Protein AF-M5C5Y7-F1 (afdb_monomer_lite)

InterPro domains:
  IPR009637 Transmembrane protein GPR107/GPR108-like [PTHR21229] (44-294)
  IPR053937 GOST, seven transmembrane domain [PF06814] (242-294)
  IPR053938 PTM1-like, N-terminal domain [PF21902] (43-103)

Secondary structure (DSSP, 8-state):
------TTSSS--------EEEEETTSSS-EESS-SEEEE-TT-BEEEEEEEEEGGGGGGBSB-SSTT-TTSPPB-B--HHHHHTTSS-GGGTTSB-B--TT--TTT--EEEEEEEES---------------S-----S-SSS--TT-PPPPPSSTT---S----------EEE-TT---SSEEE--S-EEE---S-S-EEEEEEEEPB-SSGGG-B--B-EEEEE---SSS----GGGHHHHHHHHHHHHHHHHHHHHHHHHHHHSTTS--HHHHHHHHHHHHHHHHHHHHHHHHH-

pLDDT: mean 71.66, std 18.49, range [26.25, 93.44]

Organism: Thanatephorus cucumeris (strain AG1-IB / isolate 7/3/14) (NCBI:txid1108050)

Foldseek 3Di:
DDDDDPPPPPPPLPDQDFDKDKAWQPDPQLKDQFFQKKDWDLPWAAKKKKKKFFPVQCVQAFDDPPPVDPVDDGDFAADPVCVVVVVDPPQRHQYTHGRCVPPDLVVTQMEIEMEGEDDPPDDDDPPPDDDDDDDDDDDPDPPPDDVVDDDDDDPDPPDDDPDPPPPPDPPAPEDDRRDHDGDYHYDDHMHGYDDPDDGRMMMHIHWGFDDPDPVGTDTTIIMMMGGHDDPAPHNDGPVCVVVLVVLVVVLVVLCVVLVVLVVVCVVCVVPDDPVVVVVNVVSVVVSVVSVVVSSSRRD

Structure (mmCIF, N/CA/C/O backbone):
data_AF-M5C5Y7-F1
#
_entry.id   AF-M5C5Y7-F1
#
loop_
_atom_site.group_PDB
_atom_site.id
_atom_site.type_symbol
_atom_site.label_atom_id
_atom_site.label_alt_id
_atom_site.label_comp_id
_atom_site.label_asym_id
_atom_site.label_entity_id
_atom_site.label_seq_id
_atom_site.pdbx_PDB_ins_code
_atom_site.Cartn_x
_atom_site.Cartn_y
_atom_site.Cartn_z
_atom_site.occupancy
_atom_site.B_iso_or_equiv
_atom_site.auth_seq_id
_atom_site.auth_comp_id
_atom_site.auth_asym_id
_atom_site.auth_atom_id
_atom_site.pdbx_PDB_model_num
ATOM 1 N N . MET A 1 1 ? -28.981 13.267 45.027 1.00 36.47 1 MET A N 1
ATOM 2 C CA . MET A 1 1 ? -29.171 12.909 43.605 1.00 36.47 1 MET A CA 1
ATOM 3 C C . MET A 1 1 ? -29.104 14.177 42.763 1.00 36.47 1 MET A C 1
ATOM 5 O O . MET A 1 1 ? -30.027 14.975 42.810 1.00 36.47 1 MET A O 1
ATOM 9 N N . LYS A 1 2 ? -27.995 14.403 42.056 1.00 32.44 2 LYS A N 1
ATOM 10 C CA . LYS A 1 2 ? -27.886 15.415 40.997 1.00 32.44 2 LYS A CA 1
ATOM 11 C C . LYS A 1 2 ? -27.434 14.667 39.744 1.00 32.44 2 LYS A C 1
ATOM 13 O O . LYS A 1 2 ? -26.272 14.291 39.651 1.00 32.44 2 LYS A O 1
ATOM 18 N N . LEU A 1 3 ? -28.378 14.384 38.845 1.00 38.88 3 LEU A N 1
ATOM 19 C CA . LEU A 1 3 ? -28.079 13.980 37.473 1.00 38.88 3 LEU A CA 1
ATOM 20 C C . LEU A 1 3 ? -27.481 15.207 36.776 1.00 38.88 3 LEU A C 1
ATOM 22 O O . LEU A 1 3 ? -28.213 16.120 36.408 1.00 38.88 3 LEU A O 1
ATOM 26 N N . PHE A 1 4 ? -26.162 15.250 36.631 1.00 36.09 4 PHE A N 1
ATOM 27 C CA . PHE A 1 4 ? -25.495 16.205 35.753 1.00 36.09 4 PHE A CA 1
ATOM 28 C C . PHE A 1 4 ? -24.824 15.432 34.616 1.00 36.09 4 PHE A C 1
ATOM 30 O O . PHE A 1 4 ? -23.851 14.720 34.825 1.00 36.09 4 PHE A O 1
ATOM 37 N N . GLY A 1 5 ? -25.396 15.581 33.419 1.00 39.19 5 GLY A N 1
ATOM 38 C CA . GLY A 1 5 ? -24.653 15.721 32.167 1.00 39.19 5 GLY A CA 1
ATOM 39 C C . GLY A 1 5 ? -23.827 14.538 31.658 1.00 39.19 5 GLY A C 1
ATOM 40 O O . GLY A 1 5 ? -22.619 14.671 31.536 1.00 39.19 5 GLY A O 1
ATOM 41 N N . PHE A 1 6 ? -24.469 13.453 31.214 1.00 40.94 6 PHE A N 1
ATOM 42 C CA . PHE A 1 6 ? -23.839 12.469 30.309 1.00 40.94 6 PHE A CA 1
ATOM 43 C C . PHE A 1 6 ? -24.135 12.723 28.816 1.00 40.94 6 PHE A C 1
ATOM 45 O O . PHE A 1 6 ? -23.804 11.906 27.965 1.00 40.94 6 PHE A O 1
ATOM 52 N N . SER A 1 7 ? -24.737 13.864 28.462 1.00 36.06 7 SER A N 1
ATOM 53 C CA . SER A 1 7 ? -25.230 14.097 27.094 1.00 36.06 7 SER A CA 1
ATOM 54 C C . SER A 1 7 ? -24.209 14.697 26.114 1.00 36.06 7 SER A C 1
ATOM 56 O O . SER A 1 7 ? -24.567 14.937 24.967 1.00 36.06 7 SER A O 1
ATOM 58 N N . SER A 1 8 ? -22.957 14.949 26.520 1.00 39.16 8 SER A N 1
ATOM 59 C CA . SER A 1 8 ? -21.979 15.671 25.679 1.00 39.16 8 SER A CA 1
ATOM 60 C C . SER A 1 8 ? -20.880 14.801 25.049 1.00 39.16 8 SER A C 1
ATOM 62 O O . SER A 1 8 ? -20.061 15.327 24.303 1.00 39.16 8 SER A O 1
ATOM 64 N N . ALA A 1 9 ? -20.845 13.488 25.309 1.00 40.56 9 ALA A N 1
ATOM 65 C CA . ALA A 1 9 ? -19.768 12.611 24.825 1.00 40.56 9 ALA A CA 1
ATOM 66 C C . ALA A 1 9 ? -20.042 11.942 23.459 1.00 40.56 9 ALA A C 1
ATOM 68 O O . ALA A 1 9 ? -19.163 11.277 22.923 1.00 40.56 9 ALA A O 1
ATOM 69 N N . LEU A 1 10 ? -21.232 12.116 22.869 1.00 44.59 10 LEU A N 1
ATOM 70 C CA . LEU A 1 10 ? -21.638 11.399 21.646 1.00 44.59 10 LEU A CA 1
ATOM 71 C C . LEU A 1 10 ? -21.422 12.181 20.333 1.00 44.59 10 LEU A C 1
ATOM 73 O O . LEU A 1 10 ? -21.792 11.699 19.268 1.00 44.59 10 LEU A O 1
ATOM 77 N N . ALA A 1 11 ? -20.827 13.378 20.385 1.00 39.44 11 ALA A N 1
ATOM 78 C CA . ALA A 1 11 ? -20.757 14.307 19.249 1.00 39.44 11 ALA A CA 1
ATOM 79 C C . ALA A 1 11 ? -19.419 14.311 18.473 1.00 39.44 11 ALA A C 1
ATOM 81 O O . ALA A 1 11 ? -19.170 15.236 17.707 1.00 39.44 11 ALA A O 1
ATOM 82 N N . LEU A 1 12 ? -18.557 13.300 18.645 1.00 45.56 12 LEU A N 1
ATOM 83 C CA . LEU A 1 12 ? -17.266 13.200 17.934 1.00 45.56 12 LEU A CA 1
ATOM 84 C C . LEU A 1 12 ? -17.195 12.082 16.873 1.00 45.56 12 LEU A C 1
ATOM 86 O O . LEU A 1 12 ? -16.181 11.950 16.200 1.00 45.56 12 LEU A O 1
ATOM 90 N N . PHE A 1 13 ? -18.270 11.322 16.645 1.00 49.62 13 PHE A N 1
ATOM 91 C CA . PHE A 1 13 ? -18.282 10.171 15.720 1.00 49.62 13 PHE A CA 1
ATOM 92 C C . PHE A 1 13 ? -18.423 10.522 14.219 1.00 49.62 13 PHE A C 1
ATOM 94 O O . PHE A 1 13 ? -18.814 9.682 13.418 1.00 49.62 13 PHE A O 1
ATOM 101 N N . GLY A 1 14 ? -18.155 11.765 13.811 1.00 49.88 14 GLY A N 1
ATOM 102 C CA . GLY A 1 14 ? -18.749 12.317 12.587 1.00 49.88 14 GLY A CA 1
ATOM 103 C C . GLY A 1 14 ? -17.849 12.625 11.392 1.00 49.88 14 GLY A C 1
ATOM 104 O O . GLY A 1 14 ? -18.355 13.241 10.459 1.00 49.88 14 GLY A O 1
ATOM 105 N N . LEU A 1 15 ? -16.557 12.285 11.375 1.00 45.34 15 LEU A N 1
ATOM 106 C CA . LEU A 1 15 ? -15.683 12.638 10.242 1.00 45.34 15 LEU A CA 1
ATOM 107 C C . LEU A 1 15 ? -14.736 11.491 9.871 1.00 45.34 15 LEU A C 1
ATOM 109 O O . LEU A 1 15 ? -13.537 11.554 10.118 1.00 45.34 15 LEU A O 1
ATOM 113 N N . ALA A 1 16 ? -15.262 10.447 9.230 1.00 50.69 16 ALA A N 1
ATOM 114 C CA . ALA A 1 16 ? -14.418 9.511 8.494 1.00 50.69 16 ALA A CA 1
ATOM 115 C C . ALA A 1 16 ? -13.968 10.189 7.184 1.00 50.69 16 ALA A C 1
ATOM 117 O O . ALA A 1 16 ? -14.755 10.332 6.242 1.00 50.69 16 ALA A O 1
ATOM 118 N N . SER A 1 17 ? -12.719 10.660 7.109 1.00 54.41 17 SER A N 1
ATOM 119 C CA . SER A 1 17 ? -12.065 11.093 5.861 1.00 54.41 17 SER A CA 1
ATOM 120 C C . SER A 1 17 ? -11.576 9.872 5.085 1.00 54.41 17 SER A C 1
ATOM 122 O O . SER A 1 17 ? -11.225 8.864 5.690 1.00 54.41 17 SER A O 1
ATOM 124 N N . ALA A 1 18 ? -11.630 9.913 3.747 1.00 55.75 18 ALA A N 1
ATOM 125 C CA . ALA A 1 18 ? -11.110 8.803 2.947 1.00 55.75 18 ALA A CA 1
ATOM 126 C C . ALA A 1 18 ? -9.631 8.591 3.299 1.00 55.75 18 ALA A C 1
ATOM 128 O O . ALA A 1 18 ? -8.927 9.568 3.552 1.00 55.75 18 ALA A O 1
ATOM 129 N N . PHE A 1 19 ? -9.187 7.338 3.385 1.00 66.88 19 PHE A N 1
ATOM 130 C CA . PHE A 1 19 ? -7.789 7.056 3.670 1.00 66.88 19 PHE A CA 1
ATOM 131 C C . PHE A 1 19 ? -6.971 7.280 2.400 1.00 66.88 19 PHE A C 1
ATOM 133 O O . PHE A 1 19 ? -7.127 6.564 1.409 1.00 66.88 19 PHE A O 1
ATOM 140 N N . GLU A 1 20 ? -6.136 8.314 2.434 1.00 71.88 20 GLU A N 1
ATOM 141 C CA . GLU A 1 20 ? -5.218 8.671 1.360 1.00 71.88 20 GLU A CA 1
ATOM 142 C C . GLU A 1 20 ? -3.798 8.372 1.827 1.00 71.88 20 GLU A C 1
ATOM 144 O O . GLU A 1 20 ? -3.346 8.887 2.855 1.00 71.88 20 GLU A O 1
ATOM 149 N N . LEU A 1 21 ? -3.090 7.538 1.071 1.00 78.25 21 LEU A N 1
ATOM 150 C CA . LEU A 1 21 ? -1.678 7.276 1.307 1.00 78.25 21 LEU A CA 1
ATOM 151 C C . LEU A 1 21 ? -0.848 8.038 0.290 1.00 78.25 21 LEU A C 1
ATOM 153 O O . LEU A 1 21 ? -1.060 7.927 -0.916 1.00 78.25 21 LEU A O 1
ATOM 157 N N . LYS A 1 22 ? 0.129 8.795 0.779 1.00 83.00 22 LYS A N 1
ATOM 158 C CA . LYS A 1 22 ? 1.160 9.371 -0.080 1.00 83.00 22 LYS A CA 1
ATOM 159 C C . LYS A 1 22 ? 2.211 8.304 -0.368 1.00 83.00 22 LYS A C 1
ATOM 161 O O . LYS A 1 22 ? 2.548 7.526 0.519 1.00 83.00 22 LYS A O 1
ATOM 166 N N . ILE A 1 23 ? 2.689 8.272 -1.606 1.00 85.31 23 ILE A N 1
ATOM 167 C CA . ILE A 1 23 ? 3.794 7.424 -2.053 1.00 85.31 23 ILE A CA 1
ATOM 168 C C . ILE A 1 23 ? 4.843 8.313 -2.717 1.00 85.31 23 ILE A C 1
ATOM 170 O O . ILE A 1 23 ? 4.516 9.138 -3.574 1.00 85.31 23 ILE A O 1
ATOM 174 N N . SER A 1 24 ? 6.093 8.171 -2.307 1.00 87.56 24 SER A N 1
ATOM 175 C CA . SER A 1 24 ? 7.214 8.977 -2.782 1.00 87.56 24 SER A CA 1
ATOM 176 C C . SER A 1 24 ? 8.430 8.105 -3.075 1.00 87.56 24 SER A C 1
ATOM 178 O O . SER A 1 24 ? 8.595 7.024 -2.504 1.00 87.56 24 SER A O 1
ATOM 180 N N . ASP A 1 25 ? 9.327 8.591 -3.932 1.00 83.62 25 ASP A N 1
ATOM 181 C CA . ASP A 1 25 ? 10.631 7.963 -4.147 1.00 83.62 25 ASP A CA 1
ATOM 182 C C . ASP A 1 25 ? 11.538 7.985 -2.901 1.00 83.62 25 ASP A C 1
ATOM 184 O O . ASP A 1 25 ? 12.500 7.222 -2.841 1.00 83.62 25 ASP A O 1
ATOM 188 N N . GLN A 1 26 ? 11.229 8.821 -1.909 1.00 83.62 26 GLN A N 1
ATOM 189 C CA . GLN A 1 26 ? 11.973 8.915 -0.648 1.00 83.62 26 GLN A CA 1
ATOM 190 C C . GLN A 1 26 ? 11.525 7.895 0.409 1.00 83.62 26 GLN A C 1
ATOM 192 O O . GLN A 1 26 ? 12.203 7.737 1.421 1.00 83.62 26 GLN A O 1
ATOM 197 N N . ASP A 1 27 ? 10.402 7.206 0.200 1.00 82.69 27 ASP A N 1
ATOM 198 C CA . ASP A 1 27 ? 9.889 6.244 1.177 1.00 82.69 27 ASP A CA 1
ATOM 199 C C . ASP A 1 27 ? 10.686 4.932 1.113 1.00 82.69 27 ASP A C 1
ATOM 201 O O . ASP A 1 27 ? 10.905 4.394 0.028 1.00 82.69 27 ASP A O 1
ATOM 205 N N . ASP A 1 28 ? 11.059 4.360 2.264 1.00 77.56 28 ASP A N 1
ATOM 206 C CA . ASP A 1 28 ? 11.872 3.129 2.331 1.00 77.56 28 ASP A CA 1
ATOM 207 C C . ASP A 1 28 ? 11.247 1.951 1.567 1.00 77.56 28 ASP A C 1
ATOM 209 O O . ASP A 1 28 ? 11.935 1.194 0.883 1.00 77.56 28 ASP A O 1
ATOM 213 N N . TYR A 1 29 ? 9.924 1.803 1.663 1.00 74.06 29 TYR A N 1
ATOM 214 C CA . TYR A 1 29 ? 9.207 0.663 1.090 1.00 74.06 29 TYR A CA 1
ATOM 215 C C . TYR A 1 29 ? 8.689 0.919 -0.325 1.00 74.06 29 TYR A C 1
ATOM 217 O O . TYR A 1 29 ? 8.361 -0.044 -1.016 1.00 74.06 29 TYR A O 1
ATOM 225 N N . ARG A 1 30 ? 8.594 2.190 -0.756 1.00 85.81 30 ARG A N 1
ATOM 226 C CA . ARG A 1 30 ? 8.075 2.617 -2.077 1.00 85.81 30 ARG A CA 1
ATOM 227 C C . ARG A 1 30 ? 6.819 1.846 -2.520 1.00 85.81 30 ARG A C 1
ATOM 229 O O . ARG A 1 30 ? 6.626 1.537 -3.700 1.00 85.81 30 ARG A O 1
ATOM 236 N N . GLN A 1 31 ? 5.990 1.483 -1.543 1.00 86.88 31 GLN A N 1
ATOM 237 C CA . GLN A 1 31 ? 4.860 0.581 -1.683 1.00 86.88 31 GLN A CA 1
ATOM 238 C C . GLN A 1 31 ? 3.730 1.037 -0.768 1.00 86.88 31 GLN A C 1
ATOM 240 O O . GLN A 1 31 ? 3.946 1.350 0.401 1.00 86.88 31 GLN A O 1
ATOM 245 N N . ALA A 1 32 ? 2.510 1.011 -1.294 1.00 84.94 32 ALA A N 1
ATOM 246 C CA . ALA A 1 32 ? 1.286 1.286 -0.563 1.00 84.94 32 ALA A CA 1
ATOM 247 C C . ALA A 1 32 ? 0.306 0.121 -0.747 1.00 84.94 32 ALA A C 1
ATOM 249 O O . ALA A 1 32 ? -0.066 -0.219 -1.867 1.00 84.94 32 ALA A O 1
ATOM 250 N N . CYS A 1 33 ? -0.135 -0.485 0.356 1.00 81.12 33 CYS A N 1
ATOM 251 C CA . CYS A 1 33 ? -1.064 -1.622 0.355 1.00 81.12 33 CYS A CA 1
ATOM 252 C C . CYS A 1 33 ? -2.491 -1.261 0.778 1.00 81.12 33 CYS A C 1
ATOM 254 O O . CYS A 1 33 ? -3.210 -2.033 1.412 1.00 81.12 33 CYS A O 1
ATOM 256 N N . SER A 1 34 ? -2.900 -0.034 0.490 1.00 71.00 34 SER A N 1
ATOM 257 C CA . SER A 1 34 ? -4.266 0.425 0.723 1.00 71.00 34 SER A CA 1
ATOM 258 C C . SER A 1 34 ? -4.632 1.435 -0.349 1.00 71.00 34 SER A C 1
ATOM 260 O O . SER A 1 34 ? -4.649 2.634 -0.099 1.00 71.00 34 SER A O 1
ATOM 262 N N . GLY A 1 35 ? -4.896 0.937 -1.560 1.00 65.94 35 GLY A N 1
ATOM 263 C CA . GLY A 1 35 ? -5.441 1.735 -2.654 1.00 65.94 35 GLY A CA 1
ATOM 264 C C . GLY A 1 35 ? -5.691 0.962 -3.938 1.00 65.94 35 GLY A C 1
ATOM 265 O O . GLY A 1 35 ? -5.125 -0.101 -4.162 1.00 65.94 35 GLY A O 1
ATOM 266 N N . MET A 1 36 ? -6.574 1.517 -4.764 1.00 69.69 36 MET A N 1
ATOM 267 C CA . MET A 1 36 ? -6.944 0.993 -6.093 1.00 69.69 36 MET A CA 1
ATOM 268 C C . MET A 1 36 ? -6.771 2.049 -7.195 1.00 69.69 36 MET A C 1
ATOM 270 O O . MET A 1 36 ? -6.822 1.741 -8.385 1.00 69.69 36 MET A O 1
ATOM 274 N N . TRP A 1 37 ? -6.573 3.301 -6.785 1.00 75.31 37 TRP A N 1
ATOM 275 C CA . TRP A 1 37 ? -6.450 4.471 -7.637 1.00 75.31 37 TRP A CA 1
ATOM 276 C C . TRP A 1 37 ? -5.098 5.107 -7.361 1.00 75.31 37 TRP A C 1
ATOM 278 O O . TRP A 1 37 ? -4.749 5.322 -6.197 1.00 75.31 37 TRP A O 1
ATOM 288 N N . VAL A 1 38 ? -4.353 5.423 -8.415 1.00 81.69 38 VAL A N 1
ATOM 289 C CA . VAL A 1 38 ? -3.044 6.070 -8.290 1.00 81.69 38 VAL A CA 1
ATOM 290 C C . VAL A 1 38 ? -3.031 7.342 -9.105 1.00 81.69 38 VAL A C 1
ATOM 292 O O . VAL A 1 38 ? -3.282 7.324 -10.312 1.00 81.69 38 VAL A O 1
ATOM 295 N N . SER A 1 39 ? -2.699 8.440 -8.439 1.00 84.69 39 SER A N 1
ATOM 296 C CA . SER A 1 39 ? -2.470 9.730 -9.070 1.00 84.69 39 SER A CA 1
ATOM 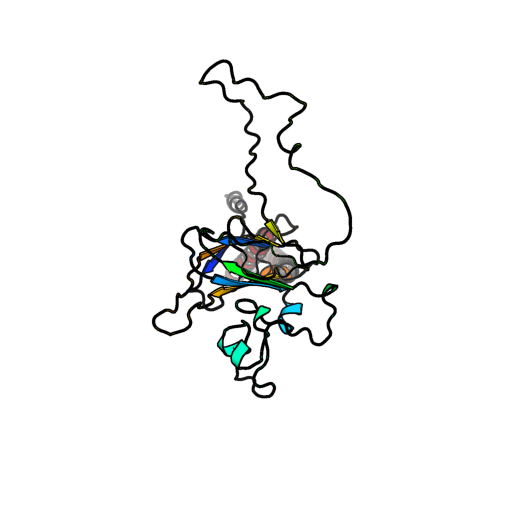297 C C . SER A 1 39 ? -1.085 10.243 -8.711 1.00 84.69 39 SER A C 1
ATOM 299 O O . SER A 1 39 ? -0.765 10.376 -7.534 1.00 84.69 39 SER A O 1
ATOM 301 N N . TYR A 1 40 ? -0.278 10.558 -9.713 1.00 85.19 40 TYR A N 1
ATOM 302 C CA . TYR A 1 40 ? 1.006 11.230 -9.540 1.00 85.19 40 TYR A CA 1
ATOM 303 C C . TYR A 1 40 ? 0.848 12.743 -9.650 1.00 85.19 40 TYR A C 1
ATOM 305 O O . TYR A 1 40 ? -0.012 13.229 -10.394 1.00 85.19 40 TYR A O 1
ATOM 313 N N . ASP A 1 41 ? 1.687 13.472 -8.920 1.00 84.19 41 ASP A N 1
ATOM 314 C CA . ASP A 1 41 ? 1.777 14.922 -9.015 1.00 84.19 41 ASP A CA 1
ATOM 315 C C . ASP A 1 41 ? 2.517 15.353 -10.291 1.00 84.19 41 ASP A C 1
ATOM 317 O O . ASP A 1 41 ? 3.375 14.641 -10.823 1.00 84.19 41 ASP A O 1
ATOM 321 N N . SER A 1 42 ? 2.198 16.560 -10.748 1.00 82.38 42 SER A N 1
ATOM 322 C CA . SER A 1 42 ? 2.775 17.223 -11.920 1.00 82.38 42 SER A CA 1
ATOM 323 C C . SER A 1 42 ? 4.288 17.470 -11.838 1.00 82.38 42 SER A C 1
ATOM 325 O O . SER A 1 42 ? 4.921 17.657 -12.874 1.00 82.38 42 SER A O 1
ATOM 327 N N . THR A 1 43 ? 4.877 17.449 -10.638 1.00 84.00 43 THR A N 1
ATOM 328 C CA . THR A 1 43 ? 6.326 17.608 -10.407 1.00 84.00 43 THR A CA 1
ATOM 329 C C . THR A 1 43 ? 7.143 16.339 -10.688 1.00 84.00 43 THR A C 1
ATOM 331 O O . THR A 1 43 ? 8.376 16.392 -10.754 1.00 84.00 43 THR A O 1
ATOM 334 N N . SER A 1 44 ? 6.472 15.198 -10.876 1.00 85.75 44 SER A N 1
ATOM 335 C CA . SER A 1 44 ? 7.119 13.908 -11.134 1.00 85.75 44 SER A CA 1
ATOM 336 C C . SER A 1 44 ? 7.809 13.900 -12.501 1.00 85.75 44 SER A C 1
ATOM 338 O O . SER A 1 44 ? 7.256 14.387 -13.488 1.00 85.75 44 SER A O 1
ATOM 340 N N . HIS A 1 45 ? 9.006 13.319 -12.583 1.00 87.31 45 HIS A N 1
ATOM 341 C CA . HIS A 1 45 ? 9.790 13.234 -13.818 1.00 87.31 45 HIS A CA 1
ATOM 342 C C . HIS A 1 45 ? 10.559 11.912 -13.916 1.00 87.31 45 HIS A C 1
ATOM 344 O O . HIS A 1 45 ? 10.895 11.279 -12.915 1.00 87.31 45 HIS A O 1
ATOM 350 N N . GLY A 1 46 ? 10.859 11.499 -15.148 1.00 86.31 46 GLY A N 1
ATOM 351 C CA . GLY A 1 46 ? 11.583 10.259 -15.429 1.00 86.31 46 GLY A CA 1
ATOM 352 C C . GLY A 1 46 ? 10.659 9.055 -15.607 1.00 86.31 46 GLY A C 1
ATOM 353 O O . GLY A 1 46 ? 9.485 9.201 -15.947 1.00 86.31 46 GLY A O 1
ATOM 354 N N . GLN A 1 47 ? 11.206 7.854 -15.429 1.00 87.81 47 GLN A N 1
ATOM 355 C CA . GLN A 1 47 ? 10.507 6.589 -15.650 1.00 87.81 47 GLN A CA 1
ATOM 356 C C . GLN A 1 47 ? 10.471 5.757 -14.366 1.00 87.81 47 GLN A C 1
ATOM 358 O O . GLN A 1 47 ? 11.463 5.646 -13.650 1.00 87.81 47 GLN A O 1
ATOM 363 N N . VAL A 1 48 ? 9.325 5.152 -14.077 1.00 90.12 48 VAL A N 1
ATOM 364 C CA . VAL A 1 48 ? 9.076 4.365 -12.869 1.00 90.12 48 VAL A CA 1
ATOM 365 C C . VAL A 1 48 ? 8.524 3.003 -13.264 1.00 90.12 48 VAL A C 1
ATOM 367 O O . VAL A 1 48 ? 7.566 2.899 -14.027 1.00 90.12 48 VAL A O 1
ATOM 370 N N . ALA A 1 49 ? 9.119 1.939 -12.735 1.00 90.69 49 ALA A N 1
ATOM 371 C CA . ALA A 1 49 ? 8.538 0.610 -12.797 1.00 90.69 49 ALA A CA 1
ATOM 372 C C . ALA A 1 49 ? 7.395 0.564 -11.785 1.00 90.69 49 ALA A C 1
ATOM 374 O O . ALA A 1 49 ? 7.620 0.775 -10.595 1.00 90.69 49 ALA A O 1
ATOM 375 N N . MET A 1 50 ? 6.178 0.300 -12.250 1.00 89.12 50 MET A N 1
ATOM 3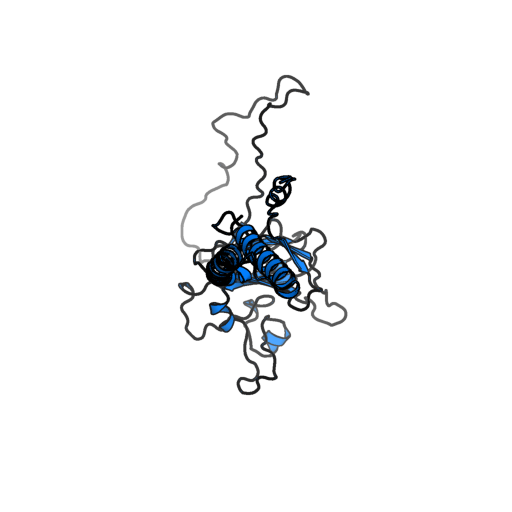76 C CA . MET A 1 50 ? 4.990 0.209 -11.409 1.00 89.12 50 MET A CA 1
ATOM 377 C C . MET A 1 50 ? 4.432 -1.212 -11.453 1.00 89.12 50 MET A C 1
ATOM 379 O O . MET A 1 50 ? 4.410 -1.860 -12.508 1.00 89.12 50 MET A O 1
ATOM 383 N N . VAL A 1 51 ? 3.974 -1.701 -10.305 1.00 89.81 51 VAL A N 1
ATOM 384 C CA . VAL A 1 51 ? 3.234 -2.957 -10.189 1.00 89.81 51 VAL A CA 1
ATOM 385 C C . VAL A 1 51 ? 2.065 -2.784 -9.232 1.00 89.81 51 VAL A C 1
ATOM 387 O O . VAL A 1 51 ? 2.190 -2.143 -8.191 1.00 89.81 51 VAL A O 1
ATOM 390 N N . ILE A 1 52 ? 0.931 -3.364 -9.598 1.00 88.88 52 ILE A N 1
ATOM 391 C CA . ILE A 1 52 ? -0.242 -3.527 -8.750 1.00 88.88 52 ILE A CA 1
ATOM 392 C C . ILE A 1 52 ? -0.472 -5.025 -8.629 1.00 88.88 52 ILE A C 1
ATOM 394 O O . ILE A 1 52 ? -0.555 -5.715 -9.644 1.00 88.88 52 ILE A O 1
ATOM 398 N N . TYR A 1 53 ? -0.519 -5.538 -7.409 1.00 88.50 53 TYR A N 1
ATOM 399 C CA . TYR A 1 53 ? -0.608 -6.970 -7.169 1.00 88.50 53 TYR A CA 1
ATOM 400 C C . TYR A 1 53 ? -1.405 -7.292 -5.915 1.00 88.50 53 TYR A C 1
ATOM 402 O O . TYR A 1 53 ? -1.470 -6.492 -4.984 1.00 88.50 53 TYR A O 1
ATOM 410 N N . GLU A 1 54 ? -1.979 -8.486 -5.868 1.00 88.62 54 GLU A N 1
ATOM 411 C CA . GLU A 1 54 ? -2.542 -9.041 -4.640 1.00 88.62 54 GLU A CA 1
ATOM 412 C C . GLU A 1 54 ? -1.455 -9.748 -3.814 1.00 88.62 54 GLU A C 1
ATOM 414 O O . GLU A 1 54 ? -0.550 -10.394 -4.343 1.00 88.62 54 GLU A O 1
ATOM 419 N N . TRP A 1 55 ? -1.508 -9.609 -2.493 1.00 88.19 55 TRP A N 1
ATOM 420 C CA . TRP A 1 55 ? -0.447 -10.051 -1.585 1.00 88.19 55 TRP A CA 1
ATOM 421 C C . TRP A 1 55 ? -0.141 -11.555 -1.608 1.00 88.19 55 TRP A C 1
ATOM 423 O O . TRP A 1 55 ? 1.006 -11.948 -1.397 1.00 88.19 55 TRP A O 1
ATOM 433 N N . ARG A 1 56 ? -1.113 -12.422 -1.903 1.00 87.94 56 ARG A N 1
ATOM 434 C CA . ARG A 1 56 ? -0.889 -13.870 -2.087 1.00 87.94 56 ARG A CA 1
ATOM 435 C C . ARG A 1 56 ? -0.092 -14.155 -3.360 1.00 87.94 56 ARG A C 1
ATOM 437 O O . ARG A 1 56 ? 0.651 -15.139 -3.398 1.00 87.94 56 ARG A O 1
ATOM 444 N N . ASP A 1 57 ? -0.197 -13.279 -4.356 1.00 88.81 57 ASP A N 1
ATOM 445 C CA . ASP A 1 57 ? 0.538 -13.347 -5.619 1.00 88.81 57 ASP A CA 1
ATOM 446 C C . ASP A 1 57 ? 1.926 -12.681 -5.542 1.00 88.81 57 ASP A C 1
ATOM 448 O O . ASP A 1 57 ? 2.746 -12.859 -6.444 1.00 88.81 57 ASP A O 1
ATOM 452 N N . ALA A 1 58 ? 2.258 -12.006 -4.433 1.00 88.19 58 ALA A N 1
ATOM 453 C CA . ALA A 1 58 ? 3.564 -11.373 -4.210 1.00 88.19 58 ALA A CA 1
ATOM 454 C C . ALA A 1 58 ? 4.750 -12.343 -4.372 1.00 88.19 58 ALA A C 1
ATOM 456 O O . ALA A 1 58 ? 5.849 -11.946 -4.748 1.00 88.19 58 ALA A O 1
ATOM 457 N N . ARG A 1 59 ? 4.523 -13.642 -4.139 1.00 87.88 59 ARG A N 1
ATOM 458 C CA . ARG A 1 59 ? 5.515 -14.715 -4.327 1.00 87.88 59 ARG A CA 1
ATOM 459 C C . ARG A 1 59 ? 6.010 -14.872 -5.768 1.00 87.88 59 ARG A C 1
ATOM 461 O O . ARG A 1 59 ? 7.061 -15.474 -5.974 1.00 87.88 59 ARG A O 1
ATOM 468 N N . TYR A 1 60 ? 5.242 -14.389 -6.743 1.00 88.00 60 TYR A N 1
ATOM 469 C CA . TYR A 1 60 ? 5.599 -14.419 -8.160 1.00 88.00 60 TYR A CA 1
ATOM 470 C C . TYR A 1 60 ? 6.388 -13.174 -8.584 1.00 88.00 60 TYR A C 1
ATOM 472 O O . TYR A 1 60 ? 6.802 -13.089 -9.738 1.00 88.00 60 TYR A O 1
ATOM 480 N N . LEU A 1 61 ? 6.597 -12.208 -7.684 1.00 89.31 61 LEU A N 1
ATOM 481 C CA . LEU A 1 61 ? 7.381 -11.012 -7.964 1.00 89.31 61 LEU A CA 1
ATOM 482 C C . LEU A 1 61 ? 8.863 -11.253 -7.695 1.00 89.31 61 LEU A C 1
ATOM 484 O O . LEU A 1 61 ? 9.262 -11.749 -6.639 1.00 89.31 61 LEU A O 1
ATOM 488 N N . GLY A 1 62 ? 9.672 -10.814 -8.650 1.00 88.62 62 GLY A N 1
ATOM 489 C CA . GLY A 1 62 ? 11.118 -10.886 -8.588 1.00 88.62 62 GLY A CA 1
ATOM 490 C C . GLY A 1 62 ? 11.688 -12.282 -8.812 1.00 88.62 62 GLY A C 1
ATOM 491 O O . GLY A 1 62 ? 10.985 -13.280 -8.992 1.00 88.62 62 GLY A O 1
ATOM 492 N N . ILE A 1 63 ? 13.014 -12.330 -8.825 1.00 87.44 63 ILE A N 1
ATOM 493 C CA . ILE A 1 63 ? 13.791 -13.555 -8.965 1.00 87.44 63 ILE A CA 1
ATOM 494 C C . ILE A 1 63 ? 14.807 -13.656 -7.830 1.00 87.44 63 ILE A C 1
ATOM 496 O O . ILE A 1 63 ? 15.449 -12.671 -7.455 1.00 87.44 63 ILE A O 1
ATOM 500 N N . ASP A 1 64 ? 14.917 -14.860 -7.278 1.00 83.69 64 ASP A N 1
ATOM 501 C CA . ASP A 1 64 ? 15.940 -15.209 -6.302 1.00 83.69 64 ASP A CA 1
ATOM 502 C C . ASP A 1 64 ? 17.253 -15.426 -7.065 1.00 83.69 64 ASP A C 1
ATOM 504 O O . ASP A 1 64 ? 17.351 -16.339 -7.886 1.00 83.69 64 ASP A O 1
ATOM 508 N N . THR A 1 65 ? 18.238 -14.553 -6.850 1.00 78.12 65 THR A N 1
ATOM 509 C CA . THR A 1 65 ? 19.567 -14.669 -7.474 1.00 78.12 65 THR A CA 1
ATOM 510 C C . THR A 1 65 ? 20.406 -15.764 -6.815 1.00 78.12 65 THR A C 1
ATOM 512 O O . THR A 1 65 ? 21.173 -16.432 -7.503 1.00 78.12 65 THR A O 1
ATOM 515 N N . GLU A 1 66 ? 20.200 -16.009 -5.518 1.00 79.19 66 GLU A N 1
ATOM 516 C CA . GLU A 1 66 ? 20.734 -17.154 -4.777 1.00 79.19 66 GLU A CA 1
ATOM 517 C C . GLU A 1 66 ? 19.601 -17.835 -3.987 1.00 79.19 66 GLU A C 1
ATOM 519 O O . GLU A 1 66 ? 19.166 -17.302 -2.967 1.00 79.19 66 GLU A O 1
ATOM 524 N N . PRO A 1 67 ? 19.094 -19.004 -4.424 1.00 68.88 67 PRO A N 1
ATOM 525 C CA . PRO A 1 67 ? 17.941 -19.647 -3.786 1.00 68.88 67 PRO A CA 1
ATOM 526 C C . PRO A 1 67 ? 18.230 -20.186 -2.375 1.00 68.88 67 PRO A C 1
ATOM 528 O O . PRO A 1 67 ? 17.305 -20.307 -1.576 1.00 68.88 67 PRO A O 1
ATOM 531 N N . ASP A 1 68 ? 19.495 -20.481 -2.061 1.00 71.50 68 ASP A N 1
ATOM 532 C CA . ASP A 1 68 ? 19.906 -21.078 -0.782 1.00 71.50 68 ASP A CA 1
ATOM 533 C C . ASP A 1 68 ? 20.334 -20.034 0.264 1.00 71.50 68 ASP A C 1
ATOM 535 O O . ASP A 1 68 ? 20.517 -20.359 1.439 1.00 71.50 68 ASP A O 1
ATOM 539 N N . ASN A 1 69 ? 20.486 -18.770 -0.144 1.00 75.81 69 ASN A N 1
ATOM 540 C CA . ASN A 1 69 ? 21.009 -17.703 0.697 1.00 75.81 69 ASN A CA 1
ATOM 541 C C . ASN A 1 69 ? 19.947 -16.631 0.961 1.00 75.81 69 ASN A C 1
ATOM 543 O O . ASN A 1 69 ? 19.844 -15.633 0.252 1.00 75.81 69 ASN A O 1
ATOM 547 N N . TYR A 1 70 ? 19.183 -16.809 2.041 1.00 69.88 70 TYR A N 1
ATOM 548 C CA . TYR A 1 70 ? 18.126 -15.877 2.463 1.00 69.88 70 TYR A CA 1
ATOM 549 C C . TYR A 1 70 ? 18.616 -14.451 2.775 1.00 69.88 70 TYR A C 1
ATOM 551 O O . TYR A 1 70 ? 17.795 -13.551 2.941 1.00 69.88 70 TYR A O 1
ATOM 559 N N . LEU A 1 71 ? 19.932 -14.238 2.888 1.00 75.69 71 LEU A N 1
ATOM 560 C CA . LEU A 1 71 ? 20.529 -12.916 3.099 1.00 75.69 71 LEU A CA 1
ATOM 561 C C . LEU A 1 71 ? 20.593 -12.094 1.805 1.00 75.69 71 LEU A C 1
ATOM 563 O O . LEU A 1 71 ? 20.757 -10.876 1.875 1.00 75.69 71 LEU A O 1
ATOM 567 N N . VAL A 1 72 ? 20.474 -12.734 0.637 1.00 76.12 72 VAL A N 1
ATOM 568 C CA . VAL A 1 72 ? 20.518 -12.043 -0.652 1.00 76.12 72 VAL A CA 1
ATOM 569 C C . VAL A 1 72 ? 19.114 -11.558 -1.018 1.00 76.12 72 VAL A C 1
ATOM 571 O O . VAL A 1 72 ? 18.187 -12.364 -1.127 1.00 76.12 72 VAL A O 1
ATOM 574 N N . PRO A 1 73 ? 18.916 -10.243 -1.212 1.00 79.00 73 PRO A N 1
ATOM 575 C CA . PRO A 1 73 ? 17.612 -9.704 -1.561 1.00 79.00 73 PRO A CA 1
ATOM 576 C C . PRO A 1 73 ? 17.204 -10.122 -2.978 1.00 79.00 73 PRO A C 1
ATOM 578 O O . PRO A 1 73 ? 18.024 -10.177 -3.897 1.00 79.00 73 PRO A O 1
ATOM 581 N N . LYS A 1 74 ? 15.903 -10.362 -3.174 1.00 85.69 74 LYS A N 1
ATOM 582 C CA . LYS A 1 74 ? 15.345 -10.651 -4.500 1.00 85.69 74 LYS A CA 1
ATOM 583 C C . LYS A 1 74 ? 15.515 -9.460 -5.434 1.00 85.69 74 LYS A C 1
ATOM 585 O O . LYS A 1 74 ? 15.343 -8.308 -5.033 1.00 85.69 74 LYS A O 1
ATOM 590 N N . THR A 1 75 ? 15.752 -9.741 -6.711 1.00 87.75 75 THR A N 1
ATOM 591 C CA . THR A 1 75 ? 15.739 -8.702 -7.748 1.00 87.75 75 THR A CA 1
ATOM 592 C C . THR A 1 75 ? 14.322 -8.560 -8.298 1.00 87.75 75 THR A C 1
ATOM 594 O O . THR A 1 75 ? 13.823 -9.478 -8.946 1.00 87.75 75 THR A O 1
ATOM 597 N N . TYR A 1 76 ? 13.665 -7.426 -8.033 1.00 89.38 76 TYR A N 1
ATOM 598 C CA . TYR A 1 76 ? 12.257 -7.198 -8.400 1.00 89.38 76 TYR A CA 1
ATOM 599 C C . TYR A 1 76 ? 12.055 -6.469 -9.732 1.00 89.38 76 TYR A C 1
ATOM 601 O O . TYR A 1 76 ? 11.044 -6.692 -10.394 1.00 89.38 76 TYR A O 1
ATOM 609 N N . VAL A 1 77 ? 12.988 -5.604 -10.132 1.00 90.62 77 VAL A N 1
ATOM 610 C CA . VAL A 1 77 ? 12.856 -4.739 -11.316 1.00 90.62 77 VAL A CA 1
ATOM 611 C C . VAL A 1 77 ? 13.843 -5.167 -12.391 1.00 90.62 77 VAL A C 1
ATOM 613 O O . VAL A 1 77 ? 15.012 -5.426 -12.111 1.00 90.62 77 VAL A O 1
ATOM 616 N N . CYS A 1 78 ? 13.377 -5.211 -13.637 1.00 89.62 78 CYS A N 1
ATOM 617 C CA . CYS A 1 78 ? 14.213 -5.482 -14.795 1.00 89.62 78 CYS A CA 1
ATOM 618 C C . CYS A 1 78 ? 14.996 -4.218 -15.179 1.00 89.62 78 CYS A C 1
ATOM 620 O O . CYS A 1 78 ? 14.515 -3.371 -15.936 1.00 89.62 78 CYS A O 1
ATOM 622 N N . THR A 1 79 ? 16.192 -4.066 -14.616 1.00 88.75 79 THR A N 1
ATOM 623 C CA . THR A 1 79 ? 17.164 -3.025 -14.984 1.00 88.75 79 THR A CA 1
ATOM 624 C C . THR A 1 79 ? 18.113 -3.519 -16.079 1.00 88.75 79 THR A C 1
ATOM 626 O O . THR A 1 79 ? 18.136 -4.703 -16.419 1.00 88.75 79 THR A O 1
ATOM 629 N N . THR A 1 80 ? 18.933 -2.626 -16.634 1.00 86.94 80 THR A N 1
ATOM 630 C CA . THR A 1 80 ? 19.957 -2.982 -17.633 1.00 86.94 80 THR A CA 1
ATOM 631 C C . THR A 1 80 ? 20.944 -4.029 -17.102 1.00 86.94 80 THR A C 1
ATOM 633 O O . THR A 1 80 ? 21.341 -4.934 -17.838 1.00 86.94 80 THR A O 1
ATOM 636 N N . ASP A 1 81 ? 21.279 -3.970 -15.812 1.00 86.75 81 ASP A N 1
ATOM 637 C CA . ASP A 1 81 ? 22.112 -4.976 -15.147 1.00 86.75 81 ASP A CA 1
ATOM 638 C C . ASP A 1 81 ? 21.395 -6.326 -15.008 1.00 86.75 81 ASP A C 1
ATOM 640 O O . ASP A 1 81 ? 22.012 -7.368 -15.237 1.00 86.75 81 ASP A O 1
ATOM 644 N N . ALA A 1 82 ? 20.085 -6.329 -14.731 1.00 87.62 82 ALA A N 1
ATOM 645 C CA . ALA A 1 82 ? 19.283 -7.554 -14.678 1.00 87.62 82 ALA A CA 1
ATOM 646 C C . ALA A 1 82 ? 19.176 -8.239 -16.055 1.00 87.62 82 ALA A C 1
ATOM 648 O O . ALA A 1 82 ? 19.250 -9.468 -16.144 1.00 87.62 82 ALA A O 1
ATOM 649 N N . VAL A 1 83 ? 19.075 -7.459 -17.138 1.00 88.88 83 VAL A N 1
ATOM 650 C CA . VAL A 1 83 ? 19.124 -7.975 -18.519 1.00 88.88 83 VAL A CA 1
ATOM 651 C C . VAL A 1 83 ? 20.504 -8.565 -18.825 1.00 88.88 83 VAL A C 1
ATOM 653 O O . VAL A 1 83 ? 20.595 -9.674 -19.355 1.00 88.88 83 VAL A O 1
ATOM 656 N N . ARG A 1 84 ? 21.594 -7.884 -18.434 1.00 88.75 84 ARG A N 1
ATOM 657 C CA . ARG A 1 84 ? 22.970 -8.397 -18.597 1.00 88.75 84 ARG A CA 1
ATOM 658 C C . ARG A 1 84 ? 23.187 -9.704 -17.826 1.00 88.75 84 ARG A C 1
ATOM 660 O O . ARG A 1 84 ? 23.845 -10.610 -18.333 1.00 88.75 84 ARG A O 1
ATOM 667 N N . ALA A 1 85 ? 22.587 -9.819 -16.642 1.00 88.19 85 ALA A N 1
ATOM 668 C CA . ALA A 1 85 ? 22.574 -11.027 -15.822 1.00 88.19 85 ALA A CA 1
ATOM 669 C C . ALA A 1 85 ? 21.599 -12.115 -16.326 1.00 88.19 85 ALA A C 1
ATOM 671 O O . ALA A 1 85 ? 21.490 -13.167 -15.700 1.00 88.19 85 ALA A O 1
ATOM 672 N N . LYS A 1 86 ? 20.914 -11.897 -17.461 1.00 88.62 86 LYS A N 1
ATOM 673 C CA . LYS A 1 86 ? 19.935 -12.816 -18.074 1.00 88.62 86 LYS A CA 1
ATOM 674 C C . LYS A 1 86 ? 18.751 -13.168 -17.162 1.00 88.62 86 LYS A C 1
ATOM 676 O O . LYS A 1 86 ? 18.151 -14.230 -17.314 1.00 88.62 86 LYS A O 1
ATOM 681 N N . LEU A 1 87 ? 18.395 -12.273 -16.241 1.00 87.50 87 LEU A N 1
ATOM 682 C CA . LEU A 1 87 ? 17.257 -12.449 -15.333 1.00 87.50 87 LEU A CA 1
ATOM 683 C C . LEU A 1 87 ? 15.918 -12.097 -15.998 1.00 87.50 87 LEU A C 1
ATOM 685 O O . LEU A 1 87 ? 14.876 -12.613 -15.606 1.00 87.50 87 LEU A O 1
ATOM 689 N N . CYS A 1 88 ? 15.943 -11.224 -17.006 1.00 88.69 88 CYS A N 1
ATOM 690 C CA . CYS A 1 88 ? 14.771 -10.799 -17.765 1.00 88.69 88 CYS A CA 1
ATOM 691 C C . CYS A 1 88 ? 15.140 -10.485 -19.229 1.00 88.69 88 CYS A C 1
ATOM 693 O O . CYS A 1 88 ? 16.286 -10.120 -19.510 1.00 88.69 88 CYS A O 1
ATOM 695 N N . PRO A 1 89 ? 14.195 -10.620 -20.179 1.00 88.00 89 PRO A N 1
ATOM 696 C CA . PRO A 1 89 ? 14.394 -10.188 -21.558 1.00 88.00 89 PRO A CA 1
ATOM 697 C C . PRO A 1 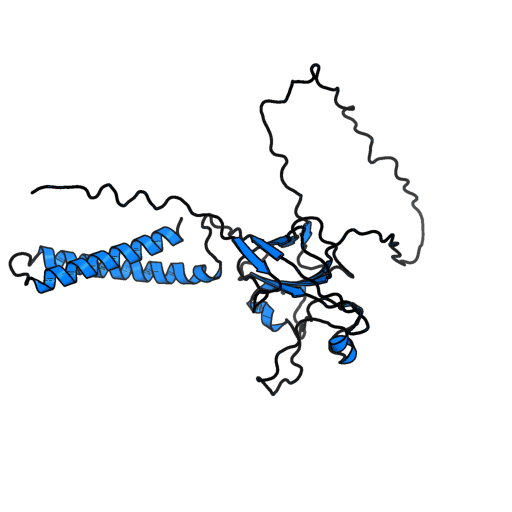89 ? 14.399 -8.657 -21.662 1.00 88.00 89 PRO A C 1
ATOM 699 O O . PRO A 1 89 ? 13.702 -7.969 -20.920 1.00 88.00 89 PRO A O 1
ATOM 702 N N . GLU A 1 90 ? 15.104 -8.120 -22.658 1.00 84.94 90 GLU A N 1
ATOM 703 C CA . GLU A 1 90 ? 15.199 -6.670 -22.900 1.00 84.94 90 GLU A CA 1
ATOM 704 C C . GLU A 1 90 ? 13.826 -6.007 -23.129 1.00 84.94 90 GLU A C 1
ATOM 706 O O . GLU A 1 90 ? 13.600 -4.869 -22.731 1.00 84.94 90 GLU A O 1
ATOM 711 N N . ALA A 1 91 ? 12.851 -6.750 -23.664 1.00 83.31 91 ALA A N 1
ATOM 712 C CA . ALA A 1 91 ? 11.474 -6.279 -23.839 1.00 83.31 91 ALA A CA 1
ATOM 713 C C . ALA A 1 91 ? 10.749 -5.931 -22.517 1.00 83.31 91 ALA A C 1
ATOM 715 O O . ALA A 1 91 ? 9.724 -5.242 -22.534 1.00 83.31 91 ALA A O 1
ATOM 716 N N . GLN A 1 92 ? 11.246 -6.420 -21.375 1.00 84.75 92 GLN A N 1
ATOM 717 C CA . GLN A 1 92 ? 10.698 -6.156 -20.040 1.00 84.75 92 GLN A CA 1
ATOM 718 C C . GLN A 1 92 ? 11.462 -5.065 -19.276 1.00 84.75 92 GLN A C 1
ATOM 720 O O . GLN A 1 92 ? 11.139 -4.811 -18.114 1.00 84.75 92 GLN A O 1
ATOM 725 N N . LEU A 1 93 ? 12.436 -4.403 -19.907 1.00 86.62 93 LEU A N 1
ATOM 726 C CA . LEU A 1 93 ? 13.217 -3.340 -19.278 1.00 86.62 93 LEU A CA 1
ATOM 727 C C . LEU A 1 93 ? 12.306 -2.257 -18.669 1.00 86.62 93 LEU A C 1
ATOM 729 O O . LEU A 1 93 ? 11.359 -1.781 -19.301 1.00 86.62 93 LEU A O 1
ATOM 733 N N . GLY A 1 94 ? 12.590 -1.881 -17.421 1.00 85.75 94 GLY A N 1
ATOM 734 C CA . GLY A 1 94 ? 11.831 -0.876 -16.675 1.00 85.75 94 GLY A CA 1
ATOM 735 C C . GLY A 1 94 ? 10.485 -1.361 -16.125 1.00 85.75 94 GLY A C 1
ATOM 736 O O . GLY A 1 94 ? 9.652 -0.529 -15.760 1.00 85.75 94 GLY A O 1
ATOM 737 N N . LYS A 1 95 ? 10.249 -2.678 -16.075 1.00 89.06 95 LYS A N 1
ATOM 738 C CA . LYS A 1 95 ? 9.065 -3.310 -15.464 1.00 89.06 95 LYS A CA 1
ATOM 739 C C . LYS A 1 95 ? 9.461 -4.237 -14.316 1.00 89.06 95 LYS A C 1
ATOM 741 O O . LYS A 1 95 ? 10.642 -4.539 -14.129 1.00 89.06 95 LYS A O 1
ATOM 746 N N . PHE A 1 96 ? 8.472 -4.709 -13.561 1.00 90.62 96 PHE A N 1
ATOM 747 C CA . PHE A 1 96 ? 8.698 -5.753 -12.565 1.00 90.62 96 PHE A CA 1
ATOM 748 C C . PHE A 1 96 ? 8.907 -7.117 -13.229 1.00 90.62 96 PHE A C 1
ATOM 750 O O . PHE A 1 96 ? 8.247 -7.459 -14.211 1.00 90.62 96 PHE A O 1
ATOM 757 N N . ILE A 1 97 ? 9.834 -7.893 -12.672 1.00 90.06 97 ILE A N 1
ATOM 758 C CA . ILE A 1 97 ? 10.125 -9.265 -13.085 1.00 90.06 97 ILE A CA 1
ATOM 759 C C . ILE A 1 97 ? 9.040 -10.169 -12.495 1.00 90.06 97 ILE A C 1
ATOM 761 O O . ILE A 1 97 ? 8.814 -10.156 -11.285 1.00 90.06 97 ILE A O 1
ATOM 765 N N . LEU A 1 98 ? 8.381 -10.955 -13.349 1.00 88.12 98 LEU A N 1
ATOM 766 C CA . LEU A 1 98 ? 7.341 -11.907 -12.955 1.00 88.12 98 LEU A CA 1
ATOM 767 C C . LEU A 1 98 ? 7.852 -13.339 -13.147 1.00 88.12 98 LEU A C 1
ATOM 769 O O . LEU A 1 98 ? 8.120 -13.762 -14.272 1.00 88.12 98 LEU A O 1
ATOM 773 N N . ASN A 1 99 ? 7.960 -14.101 -12.060 1.00 87.00 99 ASN A N 1
ATOM 774 C CA . ASN A 1 99 ? 8.357 -15.505 -12.068 1.00 87.00 99 ASN A CA 1
ATOM 775 C C . ASN A 1 99 ? 7.138 -16.406 -11.842 1.00 87.00 99 ASN A C 1
ATOM 777 O O . ASN A 1 99 ? 6.850 -16.813 -10.719 1.00 87.00 99 ASN A O 1
ATOM 781 N N . LEU A 1 100 ? 6.418 -16.725 -12.919 1.00 81.94 100 LEU A N 1
ATOM 782 C CA . LEU A 1 100 ? 5.126 -17.412 -12.829 1.00 81.94 100 LEU A CA 1
ATOM 783 C C . LEU A 1 100 ? 5.204 -18.911 -12.484 1.00 81.94 100 LEU A C 1
ATOM 785 O O . LEU A 1 100 ? 4.171 -19.478 -12.152 1.00 81.94 100 LEU A O 1
ATOM 789 N N . LYS A 1 101 ? 6.368 -19.582 -12.542 1.00 78.56 101 LYS A N 1
ATOM 790 C CA . LYS A 1 101 ? 6.546 -21.031 -12.239 1.00 78.56 101 LYS A CA 1
ATOM 791 C C . LYS A 1 101 ? 5.408 -21.963 -12.738 1.00 78.56 101 LYS A C 1
ATOM 793 O O . LYS A 1 101 ? 5.074 -22.938 -12.074 1.00 78.56 101 LYS A O 1
ATOM 798 N N . GLY A 1 102 ? 4.806 -21.671 -13.897 1.00 71.31 102 GLY A N 1
ATOM 799 C CA . GLY A 1 102 ? 3.709 -22.463 -14.477 1.00 71.31 102 GLY A CA 1
ATOM 800 C C . GLY A 1 102 ? 2.294 -22.136 -13.975 1.00 71.31 102 GLY A C 1
ATOM 801 O O . GLY A 1 102 ? 1.361 -22.853 -14.324 1.00 71.31 102 GLY A O 1
ATOM 802 N N . ALA A 1 103 ? 2.108 -21.074 -13.186 1.00 75.19 103 ALA A N 1
ATOM 803 C CA . ALA A 1 103 ? 0.786 -20.578 -12.816 1.00 75.19 103 ALA A CA 1
ATOM 804 C C . ALA A 1 103 ? 0.054 -19.992 -14.043 1.00 75.19 103 ALA A C 1
ATOM 806 O O . ALA A 1 103 ? 0.675 -19.268 -14.832 1.00 75.19 103 ALA A O 1
ATOM 807 N N . PRO A 1 104 ? -1.250 -20.274 -14.215 1.00 76.25 104 PRO A N 1
ATOM 808 C CA . PRO A 1 104 ? -2.037 -19.683 -15.289 1.00 76.25 104 PRO A CA 1
ATOM 809 C C . PRO A 1 104 ? -2.176 -18.167 -15.079 1.00 76.25 104 PRO A C 1
ATOM 811 O O . PRO A 1 104 ? -2.516 -17.700 -13.992 1.00 76.25 104 PRO A O 1
ATOM 814 N N . ILE A 1 105 ? -1.937 -17.395 -16.143 1.00 72.25 105 ILE A N 1
ATOM 815 C CA . ILE A 1 105 ? -1.962 -15.918 -16.135 1.00 72.25 105 ILE A CA 1
ATOM 816 C C . ILE A 1 105 ? -3.353 -15.375 -15.750 1.00 72.25 105 ILE A C 1
ATOM 818 O O . ILE A 1 105 ? -3.468 -14.279 -15.222 1.00 72.25 105 ILE A O 1
ATOM 822 N N . GLU A 1 106 ? -4.412 -16.155 -15.968 1.00 75.69 106 GLU A N 1
ATOM 823 C CA . GLU A 1 106 ? -5.801 -15.784 -15.664 1.00 75.69 106 GLU A CA 1
ATOM 824 C C . GLU A 1 106 ? -6.146 -15.875 -14.165 1.00 75.69 106 GLU A C 1
ATOM 826 O O . GLU A 1 106 ? -7.105 -15.260 -13.690 1.00 75.69 106 GLU A O 1
ATOM 831 N N . GLU A 1 107 ? -5.378 -16.643 -13.386 1.00 76.31 107 GLU A N 1
ATOM 832 C CA . GLU A 1 107 ? -5.635 -16.788 -11.952 1.00 76.31 107 GLU A CA 1
ATOM 833 C C . GLU A 1 107 ? -4.922 -15.734 -11.111 1.00 76.31 107 GLU A C 1
ATOM 835 O O . GLU A 1 107 ? -5.423 -15.387 -10.036 1.00 76.31 107 GLU A O 1
ATOM 840 N N . ILE A 1 108 ? -3.814 -15.196 -11.616 1.00 82.56 108 ILE A N 1
ATOM 841 C CA . ILE A 1 108 ? -3.027 -14.179 -10.930 1.00 82.56 108 ILE A CA 1
ATOM 842 C C . ILE A 1 108 ? -3.628 -12.787 -11.113 1.00 82.56 108 ILE A C 1
ATOM 844 O O . ILE A 1 108 ? -4.160 -12.425 -12.160 1.00 82.56 108 ILE A O 1
ATOM 848 N N . SER A 1 109 ? -3.499 -11.979 -10.076 1.00 84.94 109 SER A N 1
ATOM 849 C CA . SER A 1 109 ? -3.925 -10.586 -10.063 1.00 84.94 109 SER A CA 1
ATOM 850 C C . SER A 1 109 ? -2.706 -9.685 -9.937 1.00 84.94 109 SER A C 1
ATOM 852 O O . SER A 1 109 ? -2.473 -9.060 -8.907 1.00 84.94 109 SER A O 1
ATOM 854 N N . ILE A 1 110 ? -1.892 -9.672 -10.998 1.00 86.06 110 ILE A N 1
ATOM 855 C CA . ILE A 1 110 ? -0.686 -8.849 -11.100 1.00 86.06 110 ILE A CA 1
ATOM 856 C C . ILE A 1 110 ? -0.743 -8.040 -12.389 1.00 86.06 110 ILE A C 1
ATOM 858 O O . ILE A 1 110 ? -0.791 -8.590 -13.486 1.00 86.06 110 ILE A O 1
ATOM 862 N N . TRP A 1 111 ? -0.642 -6.727 -12.253 1.00 86.94 111 TRP A N 1
ATOM 863 C CA . TRP A 1 111 ? -0.418 -5.811 -13.355 1.00 86.94 111 TRP A CA 1
ATOM 864 C C . TRP A 1 111 ? 0.921 -5.108 -13.171 1.00 86.94 111 TRP A C 1
ATOM 866 O O . TRP A 1 111 ? 1.206 -4.596 -12.095 1.00 86.94 111 TRP A O 1
ATOM 876 N N . SER A 1 112 ? 1.741 -5.042 -14.219 1.00 87.44 112 SER A N 1
ATOM 877 C CA . SER A 1 112 ? 2.972 -4.252 -14.209 1.00 87.44 112 SER A CA 1
ATOM 878 C C . SER A 1 112 ? 3.109 -3.443 -15.487 1.00 87.44 112 SER A C 1
ATOM 880 O O . SER A 1 112 ? 2.798 -3.919 -16.578 1.00 87.44 112 SER A O 1
ATOM 882 N N . ALA A 1 113 ? 3.608 -2.220 -15.364 1.00 87.56 113 ALA A N 1
ATOM 883 C CA . ALA A 1 113 ? 3.947 -1.379 -16.497 1.00 87.56 113 ALA A CA 1
ATOM 884 C C . ALA A 1 113 ? 5.124 -0.473 -16.150 1.00 87.56 113 ALA A C 1
ATOM 886 O O . ALA A 1 113 ? 5.411 -0.206 -14.984 1.00 87.56 113 ALA A O 1
ATOM 887 N N . SER A 1 114 ? 5.786 0.024 -17.188 1.00 88.94 114 SER A N 1
ATOM 888 C CA . SER A 1 114 ? 6.753 1.097 -17.028 1.00 88.94 114 SER A CA 1
ATOM 889 C C . SER A 1 114 ? 6.050 2.421 -17.272 1.00 88.94 114 SER A C 1
ATOM 891 O O . SER A 1 114 ? 5.513 2.613 -18.359 1.00 88.94 114 SER A O 1
ATOM 893 N N . VAL A 1 115 ? 5.999 3.300 -16.278 1.00 89.00 115 VAL A N 1
ATOM 894 C CA . VAL A 1 115 ? 5.273 4.572 -16.323 1.00 89.00 115 VAL A CA 1
ATOM 895 C C . VAL A 1 115 ? 6.261 5.716 -16.515 1.00 89.00 115 VAL A C 1
ATOM 897 O O . VAL A 1 115 ? 7.198 5.857 -15.738 1.00 89.00 115 VAL A O 1
ATOM 900 N N . GLY A 1 116 ? 6.075 6.517 -17.562 1.00 88.50 116 GLY A N 1
ATOM 901 C CA . GLY A 1 116 ? 6.916 7.676 -17.870 1.00 88.50 116 GLY A CA 1
ATOM 902 C C . GLY A 1 116 ? 6.217 8.994 -17.546 1.00 88.50 116 GLY A C 1
ATOM 903 O O . GLY A 1 116 ? 5.040 9.171 -17.876 1.00 88.50 116 GLY A O 1
ATOM 904 N N . PHE A 1 117 ? 6.953 9.932 -16.955 1.00 86.50 117 PHE A N 1
ATOM 905 C CA . PHE A 1 117 ? 6.501 11.285 -16.643 1.00 86.50 117 PHE A CA 1
ATOM 906 C C . PHE A 1 117 ? 7.202 12.287 -17.571 1.00 86.50 117 PHE A C 1
ATOM 908 O O . PHE A 1 117 ? 8.417 12.480 -17.494 1.00 86.50 117 PHE A O 1
ATOM 915 N N . GLY A 1 118 ? 6.444 12.883 -18.498 1.00 75.69 118 GLY A N 1
ATOM 916 C CA . GLY A 1 118 ? 6.954 13.841 -19.484 1.00 75.69 118 GLY A CA 1
ATOM 917 C C . GLY A 1 118 ? 6.026 14.025 -20.691 1.00 75.69 118 GLY A C 1
ATOM 918 O O . GLY A 1 118 ? 5.196 13.167 -20.994 1.00 75.69 118 GLY A O 1
ATOM 919 N N . SER A 1 119 ? 6.154 15.161 -21.386 1.00 54.34 119 SER A N 1
ATOM 920 C CA . SER A 1 119 ? 5.423 15.425 -22.632 1.00 54.34 119 SER A CA 1
ATOM 921 C C . SER A 1 119 ? 5.992 14.574 -23.768 1.00 54.34 119 SER A C 1
ATOM 923 O O . SER A 1 119 ? 7.173 14.674 -24.100 1.00 54.34 119 SER A O 1
ATOM 925 N N . SER A 1 120 ? 5.148 13.745 -24.382 1.00 46.31 120 SER A N 1
ATOM 926 C CA . SER A 1 120 ? 5.473 13.070 -25.637 1.00 46.31 120 SER A CA 1
ATOM 927 C C . SER A 1 120 ? 5.649 14.119 -26.736 1.00 46.31 120 SER A C 1
ATOM 929 O O . SER A 1 120 ? 4.677 14.619 -27.289 1.00 46.31 120 SER A O 1
ATOM 931 N N . ASN A 1 121 ? 6.901 14.413 -27.073 1.00 48.28 121 ASN A N 1
ATOM 932 C CA . ASN A 1 121 ? 7.277 14.913 -28.393 1.00 48.28 121 ASN A CA 1
ATOM 933 C C . ASN A 1 121 ? 7.981 13.791 -29.174 1.00 48.28 121 ASN A C 1
ATOM 935 O O . ASN A 1 121 ? 9.063 13.969 -29.726 1.00 48.28 121 ASN A O 1
ATOM 939 N N . SER A 1 122 ? 7.374 12.602 -29.198 1.00 38.09 122 SER A N 1
ATOM 940 C CA . SER A 1 122 ? 7.835 11.484 -30.020 1.00 38.09 122 SER A CA 1
ATOM 941 C C . SER A 1 122 ? 6.700 10.962 -30.890 1.00 38.09 122 SER A C 1
ATOM 943 O O . SER A 1 122 ? 5.895 10.114 -30.513 1.00 38.09 122 SER A O 1
ATOM 945 N N . THR A 1 123 ? 6.673 11.489 -32.108 1.00 41.47 123 THR A N 1
ATOM 946 C CA . THR A 1 123 ? 6.123 10.843 -33.293 1.00 41.47 123 THR A CA 1
ATOM 947 C C . THR A 1 123 ? 6.698 9.424 -33.392 1.00 41.47 123 THR A C 1
ATOM 949 O O . THR A 1 123 ? 7.840 9.232 -33.797 1.00 41.47 123 THR A O 1
ATOM 952 N N . GLY A 1 124 ? 5.924 8.421 -32.989 1.00 33.94 124 GLY A N 1
ATOM 953 C CA . GLY A 1 124 ? 6.191 7.004 -33.233 1.00 33.94 124 GLY A CA 1
ATOM 954 C C . GLY A 1 124 ? 4.866 6.362 -33.620 1.00 33.94 124 GLY A C 1
ATOM 955 O O . GLY A 1 124 ? 4.042 6.072 -32.765 1.00 33.94 124 GLY A O 1
ATOM 956 N N . SER A 1 125 ? 4.524 6.337 -34.908 1.00 32.47 125 SER A N 1
ATOM 957 C CA . SER A 1 125 ? 4.840 5.197 -35.774 1.00 32.47 125 SER A CA 1
ATOM 958 C C . SER A 1 125 ? 4.428 3.876 -35.125 1.00 32.47 125 SER A C 1
ATOM 960 O O . SER A 1 125 ? 5.260 3.078 -34.693 1.00 32.47 125 SER A O 1
ATOM 962 N N . SER A 1 126 ? 3.120 3.638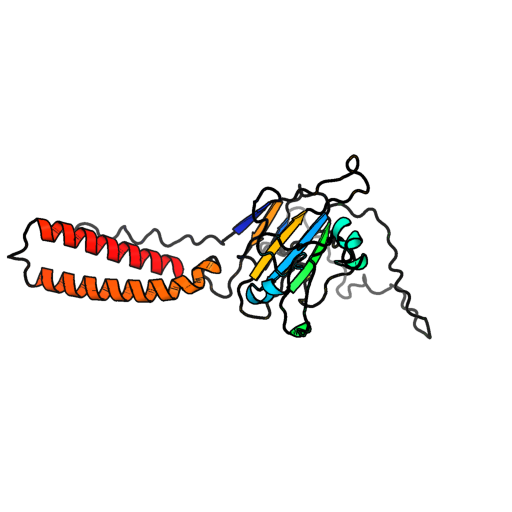 -35.096 1.00 33.44 126 SER A N 1
ATOM 963 C CA . SER A 1 126 ? 2.542 2.304 -35.008 1.00 33.44 126 SER A CA 1
ATOM 964 C C . SER A 1 126 ? 2.930 1.500 -36.256 1.00 33.44 126 SER A C 1
ATOM 966 O O . SER A 1 126 ? 2.152 1.392 -37.200 1.00 33.44 126 SER A O 1
ATOM 968 N N . ASN A 1 127 ? 4.136 0.934 -36.274 1.00 31.92 127 ASN A N 1
ATOM 969 C CA . ASN A 1 127 ? 4.468 -0.151 -37.192 1.00 31.92 127 ASN A CA 1
ATOM 970 C C . ASN A 1 127 ? 4.087 -1.470 -36.519 1.00 31.92 127 ASN A C 1
ATOM 972 O O . ASN A 1 127 ? 4.930 -2.181 -35.980 1.00 31.92 127 ASN A O 1
ATOM 976 N N . SER A 1 128 ? 2.791 -1.786 -36.541 1.00 31.44 128 SER A N 1
ATOM 977 C CA . SER A 1 128 ? 2.332 -3.166 -36.417 1.00 31.44 128 SER A CA 1
ATOM 978 C C . SER A 1 128 ? 2.446 -3.816 -37.794 1.00 31.44 128 SER A C 1
ATOM 980 O O . SER A 1 128 ? 1.541 -3.723 -38.624 1.00 31.44 128 SER A O 1
ATOM 982 N N . THR A 1 129 ? 3.579 -4.453 -38.056 1.00 26.25 129 THR A N 1
ATOM 983 C CA . THR A 1 129 ? 3.737 -5.397 -39.161 1.00 26.25 129 THR A CA 1
ATOM 984 C C . THR A 1 129 ? 2.818 -6.594 -38.921 1.00 26.25 129 THR A C 1
ATOM 986 O O . THR A 1 129 ? 3.134 -7.511 -38.170 1.00 26.25 129 THR A O 1
ATOM 989 N N . THR A 1 130 ? 1.662 -6.577 -39.578 1.00 29.02 130 THR A N 1
ATOM 990 C CA . THR A 1 130 ? 0.878 -7.774 -39.902 1.00 29.02 130 THR A CA 1
ATOM 991 C C . THR A 1 130 ? 0.796 -7.860 -41.429 1.00 29.02 130 THR A C 1
ATOM 993 O O . THR A 1 130 ? 0.697 -6.820 -42.085 1.00 29.02 130 THR A O 1
ATOM 996 N N . PRO A 1 131 ? 0.936 -9.055 -42.029 1.00 31.30 131 PRO A N 1
ATOM 997 C CA . PRO A 1 131 ? 1.002 -9.199 -43.477 1.00 31.30 131 PRO A CA 1
ATOM 998 C C . PRO A 1 131 ? -0.366 -8.898 -44.095 1.00 31.30 131 PRO A C 1
ATOM 1000 O O . PRO A 1 131 ? -1.375 -9.513 -43.755 1.00 31.30 131 PRO A O 1
ATOM 1003 N N . ALA A 1 132 ? -0.377 -7.925 -45.002 1.00 29.61 132 ALA A N 1
ATOM 1004 C CA . ALA A 1 132 ? -1.539 -7.523 -45.770 1.00 29.61 132 ALA A CA 1
ATOM 1005 C C . ALA A 1 132 ? -2.006 -8.660 -46.687 1.00 29.61 132 ALA A C 1
ATOM 1007 O O . ALA A 1 132 ? -1.235 -9.148 -47.509 1.00 29.61 132 ALA A O 1
ATOM 1008 N N . ASN A 1 133 ? -3.287 -9.016 -46.589 1.00 33.44 133 ASN A N 1
ATOM 1009 C CA . ASN A 1 133 ? -4.066 -9.453 -47.739 1.00 33.44 133 ASN A CA 1
ATOM 1010 C C . ASN A 1 133 ? -5.533 -9.018 -47.582 1.00 33.44 133 ASN A C 1
ATOM 1012 O O . ASN A 1 133 ? -6.265 -9.515 -46.733 1.00 33.44 133 ASN A O 1
ATOM 1016 N N . ASN A 1 134 ? -5.905 -8.123 -48.500 1.00 38.75 134 ASN A N 1
ATOM 1017 C CA . ASN A 1 134 ? -7.219 -7.878 -49.096 1.00 38.75 134 ASN A CA 1
ATOM 1018 C C . ASN A 1 134 ? -8.262 -7.022 -48.348 1.00 38.75 134 ASN A C 1
ATOM 1020 O O . ASN A 1 134 ? -8.965 -7.464 -47.450 1.00 38.75 134 ASN A O 1
ATOM 1024 N N . ASN A 1 135 ? -8.426 -5.822 -48.922 1.00 43.88 135 ASN A N 1
ATOM 1025 C CA . ASN A 1 135 ? -9.647 -5.029 -49.084 1.00 43.88 135 ASN A CA 1
ATOM 1026 C C . ASN A 1 135 ? -10.418 -4.575 -47.840 1.00 43.88 135 ASN A C 1
ATOM 1028 O O . ASN A 1 135 ? -11.411 -5.185 -47.470 1.00 43.88 135 ASN A O 1
ATOM 1032 N N . SER A 1 136 ? -10.100 -3.359 -47.383 1.00 32.38 136 SER A N 1
ATOM 1033 C CA . SER A 1 136 ? -11.101 -2.283 -47.259 1.00 32.38 136 SER A CA 1
ATOM 1034 C C . SER A 1 136 ? -10.432 -0.971 -46.843 1.00 32.38 136 SER A C 1
ATOM 1036 O O . SER A 1 136 ? -9.956 -0.823 -45.721 1.00 32.38 136 SER A O 1
ATOM 1038 N N . THR A 1 137 ? -10.413 -0.002 -47.754 1.00 32.84 137 THR A N 1
ATOM 1039 C CA . THR A 1 137 ? -10.211 1.415 -47.444 1.00 32.84 137 THR A CA 1
ATOM 1040 C C . THR A 1 137 ? -11.346 1.909 -46.548 1.00 32.84 137 THR A C 1
ATOM 1042 O O . THR A 1 137 ? -12.502 1.850 -46.965 1.00 32.84 137 THR A O 1
ATOM 1045 N N . VAL A 1 138 ? -11.042 2.456 -45.370 1.00 35.44 138 VAL A N 1
ATOM 1046 C CA . VAL A 1 138 ? -11.987 3.313 -44.636 1.00 35.44 138 VAL A CA 1
ATOM 1047 C C . VAL A 1 138 ? -11.282 4.620 -44.300 1.00 35.44 138 VAL A C 1
ATOM 1049 O O . VAL A 1 138 ? -10.464 4.698 -43.386 1.00 35.44 138 VAL A O 1
ATOM 1052 N N . GLY A 1 139 ? -11.576 5.636 -45.111 1.00 34.62 139 GLY A N 1
ATOM 1053 C CA . GLY A 1 139 ? -11.196 7.019 -44.871 1.00 34.62 139 GLY A CA 1
ATOM 1054 C C . GLY A 1 139 ? -11.986 7.609 -43.704 1.00 34.62 139 GLY A C 1
ATOM 1055 O O . GLY A 1 139 ? -13.179 7.360 -43.534 1.00 34.62 139 GLY A O 1
ATOM 1056 N N . THR A 1 140 ? -11.305 8.418 -42.904 1.00 39.84 140 THR A N 1
ATOM 1057 C CA . THR A 1 140 ? -11.860 9.203 -41.801 1.00 39.84 140 THR A CA 1
ATOM 1058 C C . THR A 1 140 ? -12.810 10.276 -42.340 1.00 39.84 140 THR A C 1
ATOM 1060 O O . THR A 1 140 ? -12.373 11.360 -42.719 1.00 39.84 140 THR A O 1
ATOM 1063 N N . SER A 1 141 ? -14.107 9.978 -42.398 1.00 39.41 141 SER A N 1
ATOM 1064 C CA . SER A 1 141 ? -15.151 10.941 -42.795 1.00 39.41 141 SER A CA 1
ATOM 1065 C C . SER A 1 141 ? -16.427 10.840 -41.950 1.00 39.41 141 SER A C 1
ATOM 1067 O O . SER A 1 141 ? -17.500 11.166 -42.423 1.00 39.41 141 SER A O 1
ATOM 1069 N N . GLY A 1 142 ? -16.334 10.399 -40.690 1.00 45.28 142 GLY A N 1
ATOM 1070 C CA . GLY A 1 142 ? -17.537 10.197 -39.866 1.00 45.28 142 GLY A CA 1
ATOM 1071 C C . GLY A 1 142 ? -17.377 10.430 -38.368 1.00 45.28 142 GLY A C 1
ATOM 1072 O O . GLY A 1 142 ? -18.152 9.880 -37.598 1.00 45.28 142 GLY A O 1
ATOM 1073 N N . PHE A 1 143 ? -16.368 11.189 -37.926 1.00 44.66 143 PHE A N 1
ATOM 1074 C CA . PHE A 1 143 ? -16.199 11.471 -36.491 1.00 44.66 143 PHE A CA 1
ATOM 1075 C C . PHE A 1 143 ? -16.813 12.813 -36.051 1.00 44.66 143 PHE A C 1
ATOM 1077 O O . PHE A 1 143 ? -17.137 12.972 -34.880 1.00 44.66 143 PHE A O 1
ATOM 1084 N N . TRP A 1 144 ? -17.003 13.766 -36.974 1.00 50.34 144 TRP A N 1
ATOM 1085 C CA . TRP A 1 144 ? -17.464 15.131 -36.663 1.00 50.34 144 TRP A CA 1
ATOM 1086 C C . TRP A 1 144 ? -18.884 15.462 -37.145 1.00 50.34 144 TRP A C 1
ATOM 1088 O O . TRP A 1 144 ? -19.341 16.586 -36.946 1.00 50.34 144 TRP A O 1
ATOM 1098 N N . ASP A 1 145 ? -19.611 14.506 -37.723 1.00 53.06 145 ASP A N 1
ATOM 1099 C CA . ASP A 1 145 ? -21.008 14.717 -38.105 1.00 53.06 145 ASP A CA 1
ATOM 1100 C C . ASP A 1 145 ? -21.925 14.479 -36.901 1.00 53.06 145 ASP A C 1
ATOM 1102 O O . ASP A 1 145 ? -22.224 13.346 -36.526 1.00 53.06 145 ASP A O 1
ATOM 1106 N N . ASN A 1 146 ? -22.362 15.572 -36.270 1.00 49.56 146 ASN A N 1
ATOM 1107 C CA . ASN A 1 146 ? -23.370 15.549 -35.215 1.00 49.56 146 ASN A CA 1
ATOM 1108 C C . ASN A 1 146 ? -24.786 15.671 -35.829 1.00 49.56 146 ASN A C 1
ATOM 1110 O O . ASN A 1 146 ? -25.161 16.766 -36.258 1.00 49.56 146 ASN A O 1
ATOM 1114 N N . PRO A 1 147 ? -25.613 14.606 -35.833 1.00 53.44 147 PRO A N 1
ATOM 1115 C CA . PRO A 1 147 ? -26.950 14.624 -36.439 1.00 53.44 147 PRO A CA 1
ATOM 1116 C C . PRO A 1 147 ? -27.969 15.500 -35.688 1.00 53.44 147 PRO A C 1
ATOM 1118 O O . PRO A 1 147 ? -29.055 15.746 -36.205 1.00 53.44 147 PRO A O 1
ATOM 1121 N N . ALA A 1 148 ? -27.640 15.991 -34.487 1.00 54.03 148 ALA A N 1
ATOM 1122 C CA . ALA A 1 148 ? -28.508 16.869 -33.697 1.00 54.03 148 ALA A CA 1
ATOM 1123 C C . ALA A 1 148 ? -28.309 18.376 -33.982 1.00 54.03 148 ALA A C 1
ATOM 1125 O O . ALA A 1 148 ? -28.969 19.204 -33.355 1.00 54.03 148 ALA A O 1
ATOM 1126 N N . GLY A 1 149 ? -27.420 18.739 -34.919 1.00 54.03 149 GLY A N 1
ATOM 1127 C CA . GLY A 1 149 ? -27.045 20.129 -35.194 1.00 54.03 149 GLY A CA 1
ATOM 1128 C C . GLY A 1 149 ? -26.099 20.717 -34.137 1.00 54.03 149 GLY A C 1
ATOM 1129 O O . GLY A 1 149 ? -26.038 20.265 -32.993 1.00 54.03 149 GLY A O 1
ATOM 1130 N N . ASN A 1 150 ? -25.305 21.717 -34.530 1.00 53.72 150 ASN A N 1
ATOM 1131 C CA . ASN A 1 150 ? -24.395 22.407 -33.614 1.00 53.72 150 ASN A CA 1
ATOM 1132 C C . ASN A 1 150 ? -25.206 23.280 -32.631 1.00 53.72 150 ASN A C 1
ATOM 1134 O O . ASN A 1 150 ? -26.085 24.015 -33.092 1.00 53.72 150 ASN A O 1
ATOM 1138 N N . PRO A 1 151 ? -24.954 23.232 -31.308 1.00 56.19 151 PRO A N 1
ATOM 1139 C CA . PRO A 1 151 ? -25.714 24.027 -30.350 1.00 56.19 151 PRO A CA 1
ATOM 1140 C C . PRO A 1 151 ? -25.539 25.525 -30.621 1.00 56.19 151 PRO A C 1
ATOM 1142 O O . PRO A 1 151 ? -24.429 26.010 -30.845 1.00 56.19 151 PRO A O 1
ATOM 1145 N N . THR A 1 152 ? -26.645 26.267 -30.597 1.00 58.44 152 THR A N 1
ATOM 1146 C CA . THR A 1 152 ? -26.624 27.726 -30.723 1.00 58.44 152 THR A CA 1
ATOM 1147 C C . THR A 1 152 ? -26.095 28.363 -29.436 1.00 58.44 152 THR A C 1
ATOM 1149 O O . THR A 1 152 ? -26.462 27.907 -28.348 1.00 58.44 152 THR A O 1
ATOM 1152 N N . PRO A 1 153 ? -25.264 29.415 -29.532 1.00 61.19 153 PRO A N 1
ATOM 1153 C CA . PRO A 1 153 ? -24.740 30.106 -28.360 1.00 61.19 153 PRO A CA 1
ATOM 1154 C C . PRO A 1 153 ? -25.871 30.747 -27.532 1.00 61.19 153 PRO A C 1
ATOM 1156 O O . PRO A 1 153 ? -26.922 31.083 -28.087 1.00 61.19 153 PRO A O 1
ATOM 1159 N N . PRO A 1 154 ? -25.678 30.907 -26.208 1.00 60.12 154 PRO A N 1
ATOM 1160 C CA . PRO A 1 154 ? -26.655 31.557 -25.341 1.00 60.12 154 PRO A CA 1
ATOM 1161 C C . PRO A 1 154 ? -26.875 33.013 -25.767 1.00 60.12 154 PRO A C 1
ATOM 1163 O O . PRO A 1 154 ? -25.976 33.672 -26.285 1.00 60.12 154 PRO A O 1
ATOM 1166 N N . SER A 1 155 ? -28.089 33.519 -25.550 1.00 63.78 155 SER A N 1
ATOM 1167 C CA . SER A 1 155 ? -28.509 34.845 -26.016 1.00 63.78 155 SER A CA 1
ATOM 1168 C C . SER A 1 155 ? -27.819 36.012 -25.306 1.00 63.78 155 SER A C 1
ATOM 1170 O O . SER A 1 155 ? -27.870 37.130 -25.812 1.00 63.78 155 SER A O 1
ATOM 1172 N N . SER A 1 156 ? -27.197 35.785 -24.145 1.00 67.44 156 SER A N 1
ATOM 1173 C CA . SER A 1 156 ? -26.459 36.814 -23.416 1.00 67.44 156 SER A CA 1
ATOM 1174 C C . SER A 1 156 ? -25.183 36.261 -22.779 1.00 67.44 156 SER A C 1
ATOM 1176 O O . SER A 1 156 ? -25.102 35.087 -22.421 1.00 67.44 156 SER A O 1
ATOM 1178 N N . GLU A 1 157 ? -24.180 37.130 -22.637 1.00 57.88 157 GLU A N 1
ATOM 1179 C CA . GLU A 1 157 ? -22.831 36.802 -22.149 1.00 57.88 157 GLU A CA 1
ATOM 1180 C C . GLU A 1 157 ? -22.799 36.316 -20.684 1.00 57.88 157 GLU A C 1
ATOM 1182 O O . GLU A 1 157 ? -21.818 35.715 -20.256 1.00 57.88 157 GLU A O 1
ATOM 1187 N N . TRP A 1 158 ? -23.887 36.507 -19.926 1.00 51.81 158 TRP A N 1
ATOM 1188 C CA . TRP A 1 158 ? -23.958 36.195 -18.491 1.00 51.81 158 TRP A CA 1
ATOM 1189 C C . TRP A 1 158 ? -24.946 35.080 -18.126 1.00 51.81 158 TRP A C 1
ATOM 1191 O O . TRP A 1 158 ? -25.129 34.785 -16.943 1.00 51.81 158 TRP A O 1
ATOM 1201 N N . ASP A 1 159 ? -25.551 34.415 -19.110 1.00 46.94 159 ASP A N 1
ATOM 1202 C CA . ASP A 1 159 ? -26.410 33.260 -18.851 1.00 46.94 159 ASP A CA 1
ATOM 1203 C C . ASP A 1 159 ? -25.569 31.986 -18.659 1.00 46.94 159 ASP A C 1
ATOM 1205 O O . ASP A 1 159 ? -24.944 31.481 -19.592 1.00 46.94 159 ASP A O 1
ATOM 1209 N N . SER A 1 160 ? -25.587 31.409 -17.450 1.00 52.47 160 SER A N 1
ATOM 1210 C CA . SER A 1 160 ? -25.087 30.048 -17.199 1.00 52.47 160 SER A CA 1
ATOM 1211 C C . SER A 1 160 ? -26.169 29.166 -16.550 1.00 52.47 160 SER A C 1
ATOM 1213 O O . SER A 1 160 ? -26.946 29.654 -15.725 1.00 52.47 160 SER A O 1
ATOM 1215 N N . PRO A 1 161 ? -26.281 27.866 -16.899 1.00 50.44 161 PRO A N 1
ATOM 1216 C CA . PRO A 1 161 ? -27.350 27.010 -16.380 1.00 50.44 161 PRO A CA 1
ATOM 1217 C C . PRO A 1 161 ? -27.233 26.759 -14.867 1.00 50.44 161 PRO A C 1
ATOM 1219 O O . PRO A 1 161 ? -26.194 26.321 -14.374 1.00 50.44 161 PRO A O 1
ATOM 1222 N N . TRP A 1 162 ? -28.347 26.899 -14.139 1.00 45.75 162 TRP A N 1
ATOM 1223 C CA . TRP A 1 162 ? -28.465 26.736 -12.674 1.00 45.75 162 TRP A CA 1
ATOM 1224 C C . TRP A 1 162 ? -28.279 25.307 -12.131 1.00 45.75 162 TRP A C 1
ATOM 1226 O O . TRP A 1 162 ? -28.575 25.017 -10.972 1.00 45.75 162 TRP A O 1
ATOM 1236 N N . ARG A 1 163 ? -27.759 24.379 -12.935 1.00 39.94 163 ARG A N 1
ATOM 1237 C CA . ARG A 1 163 ? -27.439 23.025 -12.482 1.00 39.94 163 ARG A CA 1
ATOM 1238 C C . ARG A 1 163 ? -26.130 22.581 -13.116 1.00 39.94 163 ARG A C 1
ATOM 1240 O O . ARG A 1 163 ? -26.117 21.988 -14.192 1.00 39.94 163 ARG A O 1
ATOM 1247 N N . ARG A 1 164 ? -25.023 22.820 -12.405 1.00 41.03 164 ARG A N 1
ATOM 1248 C CA . ARG A 1 164 ? -23.758 22.115 -12.643 1.00 41.03 164 ARG A CA 1
ATOM 1249 C C . ARG A 1 164 ? -24.004 20.620 -12.434 1.00 41.03 164 ARG A C 1
ATOM 1251 O O . ARG A 1 164 ? -23.878 20.115 -11.323 1.00 41.03 164 ARG A O 1
ATOM 1258 N N . ARG A 1 165 ? -24.343 19.888 -13.499 1.00 42.41 165 ARG A N 1
ATOM 1259 C CA . ARG A 1 165 ? -23.902 18.496 -13.586 1.00 42.41 165 ARG A CA 1
ATOM 1260 C C . ARG A 1 165 ? -22.391 18.589 -13.701 1.00 42.41 165 ARG A C 1
ATOM 1262 O O . ARG A 1 165 ? -21.878 18.975 -14.744 1.00 42.41 165 ARG A O 1
ATOM 1269 N N . ALA A 1 166 ? -21.706 18.354 -12.589 1.00 42.50 166 ALA A N 1
ATOM 1270 C CA . ALA A 1 166 ? -20.272 18.171 -12.579 1.00 42.50 166 ALA A CA 1
ATOM 1271 C C . ALA A 1 166 ? -19.953 16.967 -13.476 1.00 42.50 166 ALA A C 1
ATOM 1273 O O . ALA A 1 166 ? -19.931 15.830 -13.023 1.00 42.50 166 ALA A O 1
ATOM 1274 N N . ALA A 1 167 ? -19.715 17.220 -14.761 1.00 43.12 167 ALA A N 1
ATOM 1275 C CA . ALA A 1 167 ? -18.885 16.362 -15.589 1.00 43.12 167 ALA A CA 1
ATOM 1276 C C . ALA A 1 167 ? -17.423 16.626 -15.191 1.00 43.12 167 ALA A C 1
ATOM 1278 O O . ALA A 1 167 ? -16.624 17.146 -15.959 1.00 43.12 167 ALA A O 1
ATOM 1279 N N . LEU A 1 168 ? -17.112 16.345 -13.926 1.00 46.47 168 LEU A N 1
ATOM 1280 C CA . LEU A 1 168 ? -15.761 16.149 -13.431 1.00 46.47 168 LEU A CA 1
ATOM 1281 C C . LEU A 1 168 ? -15.681 14.675 -13.057 1.00 46.47 168 LEU A C 1
ATOM 1283 O O . LEU A 1 168 ? -15.897 14.266 -11.922 1.00 46.47 168 LEU A O 1
ATOM 1287 N N . SER A 1 169 ? -15.399 13.862 -14.058 1.00 37.22 169 SER A N 1
ATOM 1288 C CA . SER A 1 169 ? -14.489 12.751 -13.852 1.00 37.22 169 SER A CA 1
ATOM 1289 C C . SER A 1 169 ? -13.495 12.828 -14.998 1.00 37.22 169 SER A C 1
ATOM 1291 O O . SER A 1 169 ? -13.928 12.723 -16.148 1.00 37.22 169 SER A O 1
ATOM 1293 N N . PRO A 1 170 ? -12.191 13.047 -14.739 1.00 45.06 170 PRO A N 1
ATOM 1294 C CA . PRO A 1 170 ? -11.212 12.562 -15.693 1.00 45.06 170 PRO A CA 1
ATOM 1295 C C . PRO A 1 170 ? -11.500 11.066 -15.805 1.00 45.06 170 PRO A C 1
ATOM 1297 O O . PRO A 1 170 ? -11.608 10.381 -14.784 1.00 45.06 170 PRO A O 1
ATOM 1300 N N . VAL A 1 171 ? -11.774 10.582 -17.012 1.00 40.97 171 VAL A N 1
ATOM 1301 C CA . VAL A 1 171 ? -12.010 9.155 -17.224 1.00 40.97 171 VAL A CA 1
ATOM 1302 C C . VAL A 1 171 ? -10.706 8.473 -16.845 1.00 40.97 171 VAL A C 1
ATOM 1304 O O . VAL A 1 171 ? -9.735 8.543 -17.585 1.00 40.97 171 VAL A O 1
ATOM 1307 N N . ALA A 1 172 ? -10.644 7.898 -15.644 1.00 46.78 172 ALA A N 1
ATOM 1308 C CA . ALA A 1 172 ? -9.464 7.178 -15.211 1.00 46.78 172 ALA A CA 1
ATOM 1309 C C . ALA A 1 172 ? -9.202 6.068 -16.230 1.00 46.78 172 ALA A C 1
ATOM 1311 O O . ALA A 1 172 ? -10.133 5.372 -16.655 1.00 46.78 172 ALA A O 1
ATOM 1312 N N . ARG A 1 173 ? -7.947 5.911 -16.660 1.00 48.47 173 ARG A N 1
ATOM 1313 C CA . ARG A 1 173 ? -7.606 4.838 -17.592 1.00 48.47 173 ARG A CA 1
ATOM 1314 C C . ARG A 1 173 ? -7.877 3.518 -16.879 1.00 48.47 173 ARG A C 1
ATOM 1316 O O . ARG A 1 173 ? -7.151 3.164 -15.952 1.00 48.47 173 ARG A O 1
ATOM 1323 N N . HIS A 1 174 ? -8.911 2.809 -17.325 1.00 52.06 174 HIS A N 1
ATOM 1324 C CA . HIS A 1 174 ? -9.192 1.450 -16.888 1.00 52.06 174 HIS A CA 1
ATOM 1325 C C . HIS A 1 174 ? -8.053 0.556 -17.359 1.00 52.06 174 HIS A C 1
ATOM 1327 O O . HIS A 1 174 ? -7.878 0.309 -18.555 1.00 52.06 174 HIS A O 1
ATOM 1333 N N . VAL A 1 175 ? -7.245 0.107 -16.412 1.00 56.78 175 VAL A N 1
ATOM 1334 C CA . VAL A 1 175 ? -6.258 -0.925 -16.667 1.00 56.78 175 VAL A CA 1
ATOM 1335 C C . VAL A 1 175 ? -6.971 -2.262 -16.547 1.00 56.78 175 VAL A C 1
ATOM 1337 O O . VAL A 1 175 ? -7.408 -2.640 -15.464 1.00 56.78 175 VAL A O 1
ATOM 1340 N N . ASN A 1 176 ? -7.113 -2.959 -17.674 1.00 54.88 176 ASN A N 1
ATOM 1341 C CA . ASN A 1 176 ? -7.628 -4.321 -17.676 1.00 54.88 176 ASN A CA 1
ATOM 1342 C C . ASN A 1 176 ? -6.540 -5.261 -17.128 1.00 54.88 176 ASN A C 1
ATOM 1344 O O . ASN A 1 176 ? -5.376 -5.148 -17.526 1.00 54.88 176 ASN A O 1
ATOM 1348 N N . ASN A 1 177 ? -6.912 -6.184 -16.239 1.00 54.50 177 ASN A N 1
ATOM 1349 C CA . ASN A 1 177 ? -5.995 -6.967 -15.393 1.00 54.50 177 ASN A CA 1
ATOM 1350 C C . ASN A 1 177 ? -4.982 -7.859 -16.125 1.00 54.50 177 ASN A C 1
ATOM 1352 O O . ASN A 1 177 ? -4.081 -8.402 -15.496 1.00 54.50 177 ASN A O 1
ATOM 1356 N N . THR A 1 178 ? -5.092 -8.000 -17.443 1.00 49.72 178 THR A N 1
ATOM 1357 C CA . THR A 1 178 ? -4.340 -8.986 -18.226 1.00 49.72 178 THR A CA 1
ATOM 1358 C C . THR A 1 178 ? -3.349 -8.381 -19.217 1.00 49.72 178 THR A C 1
ATOM 1360 O O . THR A 1 178 ? -2.598 -9.120 -19.852 1.00 49.72 178 THR A O 1
ATOM 1363 N N . VAL A 1 179 ? -3.292 -7.052 -19.360 1.00 51.41 179 VAL A N 1
ATOM 1364 C CA . VAL A 1 179 ? -2.438 -6.415 -20.373 1.00 51.41 179 VAL A CA 1
ATOM 1365 C C . VAL A 1 179 ? -1.325 -5.623 -19.700 1.00 51.41 179 VAL A C 1
ATOM 1367 O O . VAL A 1 179 ? -1.516 -4.488 -19.270 1.00 51.41 179 VAL A O 1
ATOM 1370 N N . VAL A 1 180 ? -0.135 -6.223 -19.650 1.00 56.97 180 VAL A N 1
ATOM 1371 C CA . VAL A 1 180 ? 1.132 -5.499 -19.488 1.00 56.97 180 VAL A CA 1
ATOM 1372 C C . VAL A 1 180 ? 1.394 -4.793 -20.824 1.00 56.97 180 VAL A C 1
ATOM 1374 O O . VAL A 1 180 ? 1.746 -5.467 -21.794 1.00 56.97 180 VAL A O 1
ATOM 1377 N N . PRO A 1 181 ? 1.200 -3.468 -20.948 1.00 60.56 181 PRO A N 1
ATOM 1378 C CA . PRO A 1 181 ? 1.413 -2.789 -22.218 1.00 60.56 181 PRO A CA 1
ATOM 1379 C C . PRO A 1 181 ? 2.883 -2.923 -22.624 1.00 60.56 181 PRO A C 1
ATOM 1381 O O . PRO A 1 181 ? 3.790 -2.779 -21.798 1.00 60.56 181 PRO A O 1
ATOM 1384 N N . ASN A 1 182 ? 3.137 -3.238 -23.893 1.00 64.94 182 ASN A N 1
ATOM 1385 C CA . ASN A 1 182 ? 4.492 -3.249 -24.439 1.00 64.94 182 ASN A CA 1
ATOM 1386 C C . ASN A 1 182 ? 4.997 -1.802 -24.541 1.00 64.94 182 ASN A C 1
ATOM 1388 O O . ASN A 1 182 ? 4.314 -0.952 -25.104 1.00 64.94 182 ASN A O 1
ATOM 1392 N N . GLY A 1 183 ? 6.182 -1.524 -23.989 1.00 75.94 183 GLY A N 1
ATOM 1393 C CA . GLY A 1 183 ? 6.762 -0.178 -23.948 1.00 75.94 183 GLY A CA 1
ATOM 1394 C C . GLY A 1 183 ? 6.418 0.644 -22.698 1.00 75.94 183 GLY A C 1
ATOM 1395 O O . GLY A 1 183 ? 6.047 0.101 -21.654 1.00 75.94 183 GLY A O 1
ATOM 1396 N N . VAL A 1 184 ? 6.608 1.963 -22.814 1.00 82.94 184 VAL A N 1
ATOM 1397 C CA . VAL A 1 184 ? 6.438 2.946 -21.732 1.00 82.94 184 VAL A CA 1
ATOM 1398 C C . VAL A 1 184 ? 5.038 3.556 -21.783 1.00 82.94 184 VAL A C 1
ATOM 1400 O O . VAL A 1 184 ? 4.607 4.091 -22.805 1.00 82.94 184 VAL A O 1
ATOM 1403 N N . LEU A 1 185 ? 4.331 3.494 -20.661 1.00 85.88 185 LEU A N 1
ATOM 1404 C CA . LEU A 1 185 ? 3.034 4.109 -20.430 1.00 85.88 185 LEU A CA 1
ATOM 1405 C C . LEU A 1 185 ? 3.230 5.558 -19.965 1.00 85.88 185 LEU A C 1
ATOM 1407 O O . LEU A 1 185 ? 3.562 5.808 -18.812 1.00 85.88 185 LEU A O 1
ATOM 1411 N N . TRP A 1 186 ? 3.002 6.528 -20.845 1.00 86.25 186 TRP A N 1
ATOM 1412 C CA . TRP A 1 186 ? 3.067 7.942 -20.463 1.00 86.25 186 TRP A CA 1
ATOM 1413 C C . TRP A 1 186 ? 1.881 8.336 -19.580 1.00 86.25 186 TRP A C 1
ATOM 1415 O O . TRP A 1 186 ? 0.721 8.143 -19.967 1.00 86.25 186 TRP A O 1
ATOM 1425 N N . TYR A 1 187 ? 2.180 8.884 -18.403 1.00 85.69 187 TYR A N 1
ATOM 1426 C CA . TYR A 1 187 ? 1.183 9.320 -17.432 1.00 85.69 187 TYR A CA 1
ATOM 1427 C C . TYR A 1 187 ? 0.510 10.625 -17.890 1.00 85.69 187 TYR A C 1
ATOM 1429 O O . TYR A 1 187 ? 1.180 11.612 -18.186 1.00 85.69 187 TYR A O 1
ATOM 1437 N N . LYS A 1 188 ? -0.825 10.616 -17.966 1.00 81.25 188 LYS A N 1
ATOM 1438 C CA . LYS A 1 188 ? -1.666 11.790 -18.287 1.00 81.25 188 LYS A CA 1
ATOM 1439 C C . LYS A 1 188 ? -2.852 11.928 -17.336 1.00 81.25 188 LYS A C 1
ATOM 1441 O O . LYS A 1 188 ? -3.252 13.035 -17.005 1.00 81.25 188 LYS A O 1
ATOM 1446 N N . GLU A 1 189 ? -3.406 10.795 -16.919 1.00 80.38 189 GLU A N 1
ATOM 1447 C CA . GLU A 1 189 ? -4.605 10.672 -16.094 1.00 80.38 189 GLU A CA 1
ATOM 1448 C C . GLU A 1 189 ? -4.355 9.637 -14.988 1.00 80.38 189 GLU A C 1
ATOM 1450 O O . GLU A 1 189 ? -3.475 8.782 -15.158 1.00 80.38 189 GLU A O 1
ATOM 1455 N N . PRO A 1 190 ? -5.130 9.669 -13.887 1.00 82.44 190 PRO A N 1
ATOM 1456 C CA . PRO A 1 190 ? -5.035 8.674 -12.827 1.00 82.44 190 PRO A CA 1
ATOM 1457 C C . PRO A 1 190 ? -5.197 7.249 -13.361 1.00 82.44 190 PRO A C 1
ATOM 1459 O O . PRO A 1 190 ? -6.066 6.965 -14.194 1.00 82.44 190 PRO A O 1
ATOM 1462 N N . ILE A 1 191 ? -4.356 6.348 -12.861 1.00 82.69 191 ILE A N 1
ATOM 1463 C CA . ILE A 1 191 ? -4.382 4.933 -13.222 1.00 82.69 191 ILE A CA 1
ATOM 1464 C C . ILE A 1 191 ? -5.377 4.240 -12.292 1.00 82.69 191 ILE A C 1
ATOM 1466 O O . ILE A 1 191 ? -5.202 4.258 -11.070 1.00 82.69 191 ILE A O 1
ATOM 1470 N N . LEU A 1 192 ? -6.419 3.642 -12.876 1.00 81.25 192 LEU A N 1
ATOM 1471 C CA . LEU A 1 192 ? -7.428 2.880 -12.148 1.00 81.25 192 LEU A CA 1
ATOM 1472 C C . LEU A 1 192 ? -7.248 1.389 -12.412 1.00 81.25 192 LEU A C 1
ATOM 1474 O O . LEU A 1 192 ? -7.378 0.925 -13.548 1.00 81.25 192 LEU A O 1
ATOM 1478 N N . TYR A 1 193 ? -7.004 0.644 -11.340 1.00 79.75 193 TYR A N 1
ATOM 1479 C CA . TYR A 1 193 ? -6.946 -0.809 -11.371 1.00 79.75 193 TYR A CA 1
ATOM 1480 C C . TYR A 1 193 ? -8.313 -1.404 -11.027 1.00 79.75 193 TYR A C 1
ATOM 1482 O O . TYR A 1 193 ? -8.877 -1.115 -9.967 1.00 79.75 193 TYR A O 1
ATOM 1490 N N . GLN A 1 194 ? -8.864 -2.218 -11.930 1.00 78.31 194 GLN A N 1
ATOM 1491 C CA . GLN A 1 194 ? -10.134 -2.897 -11.683 1.00 78.31 194 GLN A CA 1
ATOM 1492 C C . GLN A 1 194 ? -9.905 -4.138 -10.822 1.00 78.31 194 GLN A C 1
ATOM 1494 O O . GLN A 1 194 ? -9.197 -5.062 -11.200 1.00 78.31 194 GLN A O 1
ATOM 1499 N N . VAL A 1 195 ? -10.512 -4.163 -9.640 1.00 78.00 195 VAL A N 1
ATOM 1500 C CA . VAL A 1 195 ? -10.379 -5.285 -8.710 1.00 78.00 195 VAL A CA 1
ATOM 1501 C C . VAL A 1 195 ? -11.475 -6.312 -8.991 1.00 78.00 195 VAL A C 1
ATOM 1503 O O . VAL A 1 195 ? -12.626 -6.113 -8.609 1.00 78.00 195 VAL A O 1
ATOM 1506 N N . ASP A 1 196 ? -11.108 -7.418 -9.642 1.00 76.88 196 ASP A N 1
ATOM 1507 C CA . ASP A 1 196 ? -12.042 -8.509 -9.972 1.00 76.88 196 ASP A CA 1
ATOM 1508 C C . ASP A 1 196 ? -12.222 -9.504 -8.815 1.00 76.88 196 ASP A C 1
ATOM 1510 O O . ASP A 1 196 ? -13.271 -10.135 -8.667 1.00 76.88 196 ASP A O 1
ATOM 1514 N N . LYS A 1 197 ? -11.187 -9.665 -7.981 1.00 78.06 197 LYS A N 1
ATOM 1515 C CA . LYS A 1 197 ? -11.156 -10.622 -6.868 1.00 78.06 197 LYS A CA 1
ATOM 1516 C C . LYS A 1 197 ? -11.041 -9.878 -5.544 1.00 78.06 197 LYS A C 1
ATOM 1518 O O . LYS A 1 197 ? -10.382 -8.855 -5.441 1.00 78.06 197 LYS A O 1
ATOM 1523 N N . LYS A 1 198 ? -11.677 -10.395 -4.492 1.00 80.19 198 LYS A N 1
ATOM 1524 C CA . LYS A 1 198 ? -11.491 -9.850 -3.139 1.00 80.19 198 LYS A CA 1
ATOM 1525 C C . LYS A 1 198 ? -10.114 -10.275 -2.630 1.00 80.19 198 LYS A C 1
ATOM 1527 O O . LYS A 1 198 ? -9.825 -11.468 -2.610 1.00 80.19 198 LYS A O 1
ATOM 1532 N N . GLY A 1 199 ? -9.300 -9.321 -2.197 1.00 80.19 199 GLY A N 1
ATOM 1533 C CA . GLY A 1 199 ? -7.934 -9.582 -1.754 1.00 80.19 199 GLY A CA 1
ATOM 1534 C C . GLY A 1 199 ? -7.269 -8.351 -1.153 1.00 80.19 199 GLY A C 1
ATOM 1535 O O . GLY A 1 199 ? -7.886 -7.285 -1.056 1.00 80.19 199 GLY A O 1
ATOM 1536 N N . TYR A 1 200 ? -6.016 -8.513 -0.732 1.00 83.38 200 TYR A N 1
ATOM 1537 C CA . TYR A 1 200 ? -5.204 -7.424 -0.195 1.00 83.38 200 TYR A CA 1
ATOM 1538 C C . TYR A 1 200 ? -4.269 -6.909 -1.292 1.00 83.38 200 TYR A C 1
ATOM 1540 O O . TYR A 1 200 ? -3.273 -7.552 -1.619 1.00 83.38 200 TYR A O 1
ATOM 1548 N N . TYR A 1 201 ? -4.632 -5.772 -1.891 1.00 85.88 201 TYR A N 1
ATOM 1549 C CA . TYR A 1 201 ? -3.930 -5.203 -3.040 1.00 85.88 201 TYR A CA 1
ATOM 1550 C C . TYR A 1 201 ? -2.866 -4.193 -2.623 1.00 85.88 201 TYR A C 1
ATOM 1552 O O . TYR A 1 201 ? -3.114 -3.286 -1.825 1.00 85.88 201 TYR A O 1
ATOM 1560 N N . CYS A 1 202 ? -1.690 -4.346 -3.217 1.00 87.50 202 CYS A N 1
ATOM 1561 C CA . CYS A 1 202 ? -0.533 -3.497 -3.032 1.00 87.50 202 CYS A CA 1
ATOM 1562 C C . CYS A 1 202 ? -0.082 -2.885 -4.348 1.00 87.50 202 CYS A C 1
ATOM 1564 O O . CYS A 1 202 ? -0.123 -3.512 -5.403 1.00 87.50 202 CYS A O 1
ATOM 1566 N N . ILE A 1 203 ? 0.391 -1.651 -4.252 1.00 89.25 203 ILE A N 1
ATOM 1567 C CA . ILE A 1 203 ? 0.946 -0.878 -5.350 1.00 89.25 203 ILE A CA 1
ATOM 1568 C C . ILE A 1 203 ? 2.384 -0.567 -4.981 1.00 89.25 203 ILE A C 1
ATOM 1570 O O . ILE A 1 203 ? 2.621 0.025 -3.932 1.00 89.25 203 ILE A O 1
ATOM 1574 N N . ALA A 1 204 ? 3.334 -0.953 -5.823 1.00 89.88 204 ALA A N 1
ATOM 1575 C CA . ALA A 1 204 ? 4.737 -0.601 -5.659 1.00 89.88 204 ALA A CA 1
ATOM 1576 C C . ALA A 1 204 ? 5.234 0.158 -6.888 1.00 89.88 204 ALA A C 1
ATOM 1578 O O . ALA A 1 204 ? 4.875 -0.160 -8.026 1.00 89.88 204 ALA A O 1
ATOM 1579 N N . ALA A 1 205 ? 6.050 1.177 -6.643 1.00 90.00 205 ALA A N 1
ATOM 1580 C CA . ALA A 1 205 ? 6.570 2.071 -7.664 1.00 90.00 205 ALA A CA 1
ATOM 1581 C C . ALA A 1 205 ? 8.058 2.311 -7.398 1.00 90.00 205 ALA A C 1
ATOM 1583 O O . ALA A 1 205 ? 8.429 2.878 -6.377 1.00 90.00 205 ALA A O 1
ATOM 1584 N N . ILE A 1 206 ? 8.925 1.859 -8.298 1.00 90.00 206 ILE A N 1
ATOM 1585 C CA . ILE A 1 206 ? 10.379 1.952 -8.133 1.00 90.00 206 ILE A CA 1
ATOM 1586 C C . ILE A 1 206 ? 10.937 2.812 -9.270 1.00 90.00 206 ILE A C 1
ATOM 1588 O O . ILE A 1 206 ? 10.664 2.512 -10.436 1.00 90.00 206 ILE A O 1
ATOM 1592 N N . PRO A 1 207 ? 11.702 3.878 -8.975 1.00 88.75 207 PRO A N 1
ATOM 1593 C CA . PRO A 1 207 ? 12.279 4.707 -10.018 1.00 88.75 207 PRO A CA 1
ATOM 1594 C C . PRO A 1 207 ? 13.314 3.910 -10.801 1.00 88.75 207 PRO A C 1
ATOM 1596 O O . PRO A 1 207 ? 14.160 3.218 -10.233 1.00 88.75 207 PRO A O 1
ATOM 1599 N N . VAL A 1 208 ? 13.230 4.006 -12.120 1.00 84.56 208 VAL A N 1
ATOM 1600 C CA . VAL A 1 208 ? 14.166 3.370 -13.038 1.00 84.56 208 VAL A CA 1
ATOM 1601 C C . VAL A 1 208 ? 15.145 4.435 -13.491 1.00 84.56 208 VAL A C 1
ATOM 1603 O O . VAL A 1 208 ? 14.754 5.518 -13.924 1.00 84.56 208 VAL A O 1
ATOM 1606 N N . THR A 1 209 ? 16.431 4.128 -13.399 1.00 80.38 209 THR A N 1
ATOM 1607 C CA . THR A 1 209 ? 17.472 4.972 -13.969 1.00 80.38 209 THR A CA 1
ATOM 1608 C C . THR A 1 209 ? 17.599 4.665 -15.455 1.00 80.38 209 THR A C 1
ATOM 1610 O O . THR A 1 209 ? 17.904 3.543 -15.863 1.00 80.38 209 THR A O 1
ATOM 1613 N N . THR A 1 210 ? 17.346 5.669 -16.286 1.00 65.44 210 THR A N 1
ATOM 1614 C CA . THR A 1 210 ? 17.574 5.589 -17.730 1.00 65.44 210 THR A CA 1
ATOM 1615 C C . THR A 1 210 ? 18.842 6.367 -18.059 1.00 65.44 210 THR A C 1
ATOM 1617 O O . THR A 1 210 ? 18.877 7.586 -17.903 1.00 65.44 210 THR A O 1
ATOM 1620 N N . GLY A 1 211 ? 19.895 5.664 -18.474 1.00 58.94 211 GLY A N 1
ATOM 1621 C CA . GLY A 1 211 ? 21.187 6.246 -18.842 1.00 58.94 211 GLY A CA 1
ATOM 1622 C C . GLY A 1 211 ? 22.219 5.150 -19.105 1.00 58.94 211 GLY A C 1
ATOM 1623 O O . GLY A 1 211 ? 22.234 4.133 -18.415 1.00 58.94 211 GLY A O 1
ATOM 1624 N N . ALA A 1 212 ? 23.050 5.322 -20.134 1.00 53.84 212 ALA A N 1
ATOM 1625 C CA . ALA A 1 212 ? 24.075 4.339 -20.503 1.00 53.84 212 ALA A CA 1
ATOM 1626 C C . ALA A 1 212 ? 25.352 4.464 -19.647 1.00 53.84 212 ALA A C 1
ATOM 1628 O O . ALA A 1 212 ? 26.132 3.518 -19.561 1.00 53.84 212 ALA A O 1
ATOM 1629 N N . THR A 1 213 ? 25.563 5.624 -19.016 1.00 56.03 213 THR A N 1
ATOM 1630 C CA . THR A 1 213 ? 26.738 5.957 -18.198 1.00 56.03 213 THR A CA 1
ATOM 1631 C C . THR A 1 213 ? 26.323 6.712 -16.934 1.00 56.03 213 THR A C 1
ATOM 1633 O O . THR A 1 213 ? 25.299 7.393 -16.932 1.00 56.03 213 THR A O 1
ATOM 1636 N N . ALA A 1 214 ? 27.123 6.615 -15.864 1.00 59.31 214 ALA A N 1
ATOM 1637 C CA . ALA A 1 214 ? 26.847 7.265 -14.576 1.00 59.31 214 ALA A CA 1
ATOM 1638 C C . ALA A 1 214 ? 26.650 8.791 -14.697 1.00 59.31 214 ALA A C 1
ATOM 1640 O O . ALA A 1 214 ? 25.804 9.352 -14.012 1.00 59.31 214 ALA A O 1
ATOM 1641 N N . ASP A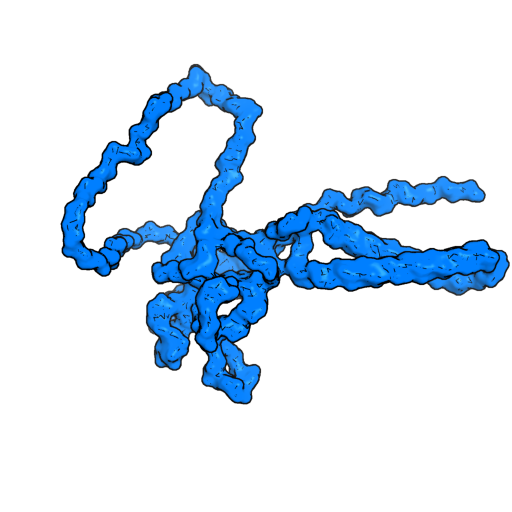 1 215 ? 27.349 9.435 -15.637 1.00 56.50 215 ASP A N 1
ATOM 1642 C CA . ASP A 1 215 ? 27.284 10.886 -15.863 1.00 56.50 215 ASP A CA 1
ATOM 1643 C C . ASP A 1 215 ? 26.033 11.342 -16.642 1.00 56.50 215 ASP A C 1
ATOM 1645 O O . ASP A 1 215 ? 25.727 12.532 -16.684 1.00 56.50 215 ASP A O 1
ATOM 1649 N N . THR A 1 216 ? 25.299 10.412 -17.269 1.00 60.59 216 THR A N 1
ATOM 1650 C CA . THR A 1 216 ? 24.042 10.685 -18.000 1.00 60.59 216 THR A CA 1
ATOM 1651 C C . THR A 1 216 ? 22.824 10.039 -17.343 1.00 60.59 216 THR A C 1
ATOM 1653 O O . THR A 1 216 ? 21.729 10.060 -17.909 1.00 60.59 216 THR A O 1
ATOM 1656 N N . ALA A 1 217 ? 22.999 9.449 -16.158 1.00 62.53 217 ALA A N 1
ATOM 1657 C CA . ALA A 1 217 ? 21.936 8.769 -15.440 1.00 62.53 217 ALA A CA 1
ATOM 1658 C C . ALA A 1 217 ? 20.904 9.787 -14.940 1.00 62.53 217 ALA A C 1
ATOM 1660 O O . ALA A 1 217 ? 21.138 10.537 -13.994 1.00 62.53 217 ALA A O 1
ATOM 1661 N N . VAL A 1 218 ? 19.735 9.800 -15.578 1.00 67.06 218 VAL A N 1
ATOM 1662 C CA . VAL A 1 218 ? 18.588 10.559 -15.081 1.00 67.06 218 VAL A CA 1
ATOM 1663 C C . VAL A 1 218 ? 17.901 9.710 -14.016 1.00 67.06 218 VAL A C 1
ATOM 1665 O O . VAL A 1 218 ? 17.348 8.647 -14.314 1.00 67.06 218 VAL A O 1
ATOM 1668 N N . HIS A 1 219 ? 17.961 10.163 -12.764 1.00 74.75 219 HIS A N 1
ATOM 1669 C CA . HIS A 1 219 ? 17.198 9.572 -11.669 1.00 74.75 219 HIS A CA 1
ATOM 1670 C C . HIS A 1 219 ? 15.749 10.051 -11.754 1.00 74.75 219 HIS A C 1
ATOM 1672 O O . HIS A 1 219 ? 15.491 11.250 -11.821 1.00 74.75 219 HIS A O 1
ATOM 1678 N N . ALA A 1 220 ? 14.802 9.116 -11.770 1.00 83.81 220 ALA A N 1
ATOM 1679 C CA . ALA A 1 220 ? 13.391 9.461 -11.698 1.00 83.81 220 ALA A CA 1
ATOM 1680 C C . ALA A 1 220 ? 13.018 9.838 -10.258 1.00 83.81 220 ALA A C 1
ATOM 1682 O O . ALA A 1 220 ? 13.335 9.096 -9.326 1.00 83.81 220 ALA A O 1
ATOM 1683 N N . SER A 1 221 ? 12.321 10.959 -10.087 1.00 85.50 221 SER A N 1
ATOM 1684 C CA . SER A 1 221 ? 11.683 11.342 -8.826 1.00 85.50 221 SER A CA 1
ATOM 1685 C C . SER A 1 221 ? 10.187 11.462 -9.059 1.00 85.50 221 SER A C 1
ATOM 1687 O O . SER A 1 221 ? 9.736 11.994 -10.080 1.00 85.50 221 SER A O 1
ATOM 1689 N N . PHE A 1 222 ? 9.413 10.916 -8.128 1.00 87.75 222 PHE A N 1
ATOM 1690 C CA . PHE A 1 222 ? 7.967 10.910 -8.231 1.00 87.75 222 PHE A CA 1
ATOM 1691 C C . PHE A 1 222 ? 7.344 11.090 -6.858 1.00 87.75 222 PHE A C 1
ATOM 1693 O O . PHE A 1 222 ? 7.797 10.535 -5.857 1.00 87.75 222 PHE A O 1
ATOM 1700 N N . THR A 1 223 ? 6.240 11.822 -6.843 1.00 88.06 223 THR A N 1
ATOM 1701 C CA . THR A 1 223 ? 5.353 11.887 -5.689 1.00 88.06 223 THR A CA 1
ATOM 1702 C C . THR A 1 223 ? 3.941 11.612 -6.166 1.00 88.06 223 THR A C 1
ATOM 1704 O O . THR A 1 223 ? 3.511 12.067 -7.228 1.00 88.06 223 THR A O 1
ATOM 1707 N N . GLY A 1 224 ? 3.222 10.795 -5.415 1.00 84.88 224 GLY A N 1
ATOM 1708 C CA . GLY A 1 224 ? 1.882 10.376 -5.766 1.00 84.88 224 GLY A CA 1
ATOM 1709 C C . GLY A 1 224 ? 1.003 10.183 -4.549 1.00 84.88 224 GLY A C 1
ATOM 1710 O O . GLY A 1 224 ? 1.449 10.149 -3.402 1.00 84.88 224 GLY A O 1
ATOM 1711 N N . GLN A 1 225 ? -0.281 10.069 -4.831 1.00 84.62 225 GLN A N 1
ATOM 1712 C CA . GLN A 1 225 ? -1.322 9.750 -3.879 1.00 84.62 225 GLN A CA 1
ATOM 1713 C C . GLN A 1 225 ? -2.035 8.498 -4.359 1.00 84.62 225 GLN A C 1
ATOM 1715 O O . GLN A 1 225 ? -2.333 8.327 -5.546 1.00 84.62 225 GLN A O 1
ATOM 1720 N N . VAL A 1 226 ? -2.268 7.613 -3.408 1.00 83.75 226 VAL A N 1
ATOM 1721 C CA . VAL A 1 226 ? -2.915 6.332 -3.591 1.00 83.75 226 VAL A CA 1
ATOM 1722 C C . VAL A 1 226 ? -4.212 6.388 -2.800 1.00 83.75 226 VAL A C 1
ATOM 1724 O O . VAL A 1 226 ? -4.212 6.585 -1.583 1.00 83.75 226 VAL A O 1
ATOM 1727 N N . LEU A 1 227 ? -5.322 6.271 -3.520 1.00 75.62 227 LEU A N 1
ATOM 1728 C CA . LEU A 1 227 ? -6.669 6.392 -2.979 1.00 75.62 227 LEU A CA 1
ATOM 1729 C C . LEU A 1 227 ? -7.306 5.005 -2.892 1.00 75.62 227 LEU A C 1
ATOM 1731 O O . LEU A 1 227 ? -7.302 4.225 -3.858 1.00 75.62 227 LEU A O 1
ATOM 1735 N N . PHE A 1 228 ? -7.870 4.701 -1.725 1.00 70.44 228 PHE A N 1
ATOM 1736 C CA . PHE A 1 228 ? -8.619 3.474 -1.491 1.00 70.44 228 PHE A CA 1
ATOM 1737 C C . PHE A 1 228 ? -10.109 3.749 -1.382 1.00 70.44 228 PHE A C 1
ATOM 1739 O O . PHE A 1 228 ? -10.549 4.613 -0.624 1.00 70.44 228 PHE A O 1
ATOM 1746 N N . HIS A 1 229 ? -10.890 2.955 -2.108 1.00 66.19 229 HIS A N 1
ATOM 1747 C CA . HIS A 1 229 ? -12.326 2.899 -1.920 1.00 66.19 229 HIS A CA 1
ATOM 1748 C C . HIS A 1 229 ? -12.726 1.448 -1.699 1.00 66.19 229 HIS A C 1
ATOM 1750 O O . HIS A 1 229 ? -12.665 0.631 -2.617 1.00 66.19 229 HIS A O 1
ATOM 1756 N N . ASN A 1 230 ? -13.084 1.122 -0.459 1.00 64.38 230 ASN A N 1
ATOM 1757 C CA . ASN A 1 230 ? -13.631 -0.186 -0.147 1.00 64.38 230 ASN A CA 1
ATOM 1758 C C . ASN A 1 230 ? -15.063 -0.290 -0.698 1.00 64.38 230 ASN A C 1
ATOM 1760 O O . ASN A 1 230 ? -15.739 0.713 -0.908 1.00 64.38 230 ASN A O 1
ATOM 1764 N N . VAL A 1 231 ? -15.548 -1.517 -0.887 1.00 63.69 231 VAL A N 1
ATOM 1765 C CA . VAL A 1 231 ? -16.964 -1.791 -1.183 1.00 63.69 231 VAL A CA 1
ATOM 1766 C C . VAL A 1 231 ? -17.858 -1.381 -0.001 1.00 63.69 231 VAL A C 1
ATOM 1768 O O . VAL A 1 231 ? -19.040 -1.099 -0.177 1.00 63.69 231 VAL A O 1
ATOM 1771 N N . PHE A 1 232 ? -17.300 -1.339 1.211 1.00 58.97 232 PHE A N 1
ATOM 1772 C CA . PHE A 1 232 ? -17.983 -0.865 2.412 1.00 58.97 232 PHE A CA 1
ATOM 1773 C C . PHE A 1 232 ? -17.825 0.652 2.578 1.00 58.97 232 PHE A C 1
ATOM 1775 O O . PHE A 1 232 ? -16.788 1.212 2.243 1.00 58.97 232 PHE A O 1
ATOM 1782 N N . HIS A 1 233 ? -18.836 1.309 3.154 1.00 53.66 233 HIS A N 1
ATOM 1783 C CA . HIS A 1 233 ? -18.840 2.760 3.386 1.00 53.66 233 HIS A CA 1
ATOM 1784 C C . HIS A 1 233 ? -17.728 3.257 4.333 1.00 53.66 233 HIS A C 1
ATOM 1786 O O . HIS A 1 233 ? -17.403 4.443 4.304 1.00 53.66 233 HIS A O 1
ATOM 1792 N N . GLY A 1 234 ? -17.138 2.358 5.130 1.00 59.03 234 GLY A N 1
ATOM 1793 C CA . GLY A 1 234 ? -16.022 2.657 6.024 1.00 59.03 234 GLY A CA 1
ATOM 1794 C C . GLY A 1 234 ? -14.709 2.874 5.267 1.00 59.03 234 GLY A C 1
ATOM 1795 O O . GLY A 1 234 ? -14.392 2.185 4.295 1.00 59.03 234 GLY A O 1
ATOM 1796 N N . LYS A 1 235 ? -13.916 3.836 5.736 1.00 64.38 235 LYS A N 1
ATOM 1797 C CA . LYS A 1 235 ? -12.693 4.321 5.065 1.00 64.38 235 LYS A CA 1
ATOM 1798 C C . LYS A 1 235 ? -11.404 3.717 5.628 1.00 64.38 235 LYS A C 1
ATOM 1800 O O . LYS A 1 235 ? -10.339 4.310 5.511 1.00 64.38 235 LYS A O 1
ATOM 1805 N N . LEU A 1 236 ? -11.495 2.544 6.247 1.00 65.94 236 LEU A N 1
ATOM 1806 C CA . LEU A 1 236 ? -10.362 1.878 6.885 1.00 65.94 236 LEU A CA 1
ATOM 1807 C C . LEU A 1 236 ? -9.342 1.368 5.864 1.00 65.94 236 LEU A C 1
ATOM 1809 O O . LEU A 1 236 ? -9.702 0.873 4.790 1.00 65.94 236 LEU A O 1
ATOM 1813 N N . ALA A 1 237 ? -8.072 1.396 6.268 1.00 71.06 237 ALA A N 1
ATOM 1814 C CA . ALA A 1 237 ? -7.011 0.677 5.585 1.00 71.06 237 ALA A CA 1
ATOM 1815 C C . ALA A 1 237 ? -7.331 -0.826 5.541 1.00 71.06 237 ALA A C 1
ATOM 1817 O O . ALA A 1 237 ? -7.837 -1.412 6.504 1.00 71.06 237 ALA A O 1
ATOM 1818 N N . ALA A 1 238 ? -7.005 -1.480 4.426 1.00 69.12 238 ALA A N 1
ATOM 1819 C CA . ALA A 1 238 ? -7.318 -2.894 4.230 1.00 69.12 238 ALA A CA 1
ATOM 1820 C C . ALA A 1 238 ? -6.617 -3.809 5.262 1.00 69.12 238 ALA A C 1
ATOM 1822 O O . ALA A 1 238 ? -7.129 -4.881 5.586 1.00 69.12 238 ALA A O 1
ATOM 1823 N N . THR A 1 239 ? -5.497 -3.360 5.841 1.00 74.81 239 THR A N 1
ATOM 1824 C CA . THR A 1 239 ? -4.763 -4.035 6.930 1.00 74.81 239 THR A CA 1
ATOM 1825 C C . THR A 1 239 ? -5.553 -4.182 8.219 1.00 74.81 239 THR A C 1
ATOM 1827 O O . THR A 1 239 ? -5.292 -5.097 9.001 1.00 74.81 239 THR A O 1
ATOM 1830 N N . ASP A 1 240 ? -6.489 -3.273 8.473 1.00 76.31 240 ASP A N 1
ATOM 1831 C CA . ASP A 1 240 ? -7.229 -3.240 9.731 1.00 76.31 240 ASP A CA 1
ATOM 1832 C C . ASP A 1 240 ? -8.511 -4.069 9.666 1.00 76.31 240 ASP A C 1
ATOM 1834 O O . ASP A 1 240 ? -9.099 -4.379 10.699 1.00 76.31 240 ASP A O 1
ATOM 1838 N N . TYR A 1 241 ? -8.895 -4.532 8.473 1.00 75.19 241 TYR A N 1
ATOM 1839 C CA . TYR A 1 241 ? -10.113 -5.308 8.272 1.00 75.19 241 TYR A CA 1
ATOM 1840 C C . TYR A 1 241 ? -10.176 -6.596 9.118 1.00 75.19 241 TYR A C 1
ATOM 1842 O O . TYR A 1 241 ? -11.180 -6.800 9.805 1.00 75.19 241 TYR A O 1
ATOM 1850 N N . PRO A 1 242 ? -9.125 -7.445 9.190 1.00 75.88 242 PRO A N 1
ATOM 1851 C CA . PRO A 1 242 ? -9.155 -8.627 10.057 1.00 75.88 242 PRO A CA 1
ATOM 1852 C C . PRO A 1 242 ? -9.265 -8.282 11.548 1.00 75.88 242 PRO A C 1
ATOM 1854 O O . PRO A 1 242 ? -9.760 -9.088 12.339 1.00 75.88 242 PRO A O 1
ATOM 1857 N N . LYS A 1 243 ? -8.822 -7.081 11.943 1.00 77.94 243 LYS A N 1
ATOM 1858 C CA . LYS A 1 243 ? -8.835 -6.638 13.339 1.00 77.94 243 LYS A CA 1
ATOM 1859 C C . LYS A 1 243 ? -10.242 -6.283 13.812 1.00 77.94 243 LYS A C 1
ATOM 1861 O O . LYS A 1 243 ? -10.520 -6.434 14.995 1.00 77.94 243 LYS A O 1
ATOM 1866 N N . ILE A 1 244 ? -11.145 -5.884 12.913 1.00 79.19 244 ILE A N 1
ATOM 1867 C CA . ILE A 1 244 ? -12.526 -5.509 13.264 1.00 79.19 244 ILE A CA 1
ATOM 1868 C C . ILE A 1 244 ? -13.236 -6.657 13.989 1.00 79.19 244 ILE A C 1
ATOM 1870 O O . ILE A 1 244 ? -13.805 -6.453 15.059 1.00 79.19 244 ILE A O 1
ATOM 1874 N N . ASN A 1 245 ? -13.157 -7.877 13.449 1.00 81.50 245 ASN A N 1
ATOM 1875 C CA . ASN A 1 245 ? -13.790 -9.050 14.061 1.00 81.50 245 ASN A CA 1
ATOM 1876 C C . ASN A 1 245 ? -13.181 -9.367 15.430 1.00 81.50 245 ASN A C 1
ATOM 1878 O O . ASN A 1 245 ? -13.905 -9.669 16.378 1.00 81.50 245 ASN A O 1
ATOM 1882 N N . PHE A 1 246 ? -11.856 -9.259 15.545 1.00 84.81 246 PHE A N 1
ATOM 1883 C CA . PHE A 1 246 ? -11.152 -9.448 16.809 1.00 84.81 246 PHE A CA 1
ATOM 1884 C C . PHE A 1 246 ? -11.605 -8.425 17.862 1.00 84.81 246 PHE A C 1
ATOM 1886 O O . PHE A 1 246 ? -12.008 -8.815 18.959 1.00 84.81 246 PHE A O 1
ATOM 1893 N N . TYR A 1 247 ? -11.618 -7.134 17.519 1.00 82.00 247 TYR A N 1
ATOM 1894 C CA . TYR A 1 247 ? -12.057 -6.072 18.422 1.00 82.00 247 TYR A CA 1
ATOM 1895 C C . TYR A 1 247 ? -13.551 -6.148 18.742 1.00 82.00 247 TYR A C 1
ATOM 1897 O O . TYR A 1 247 ? -13.930 -5.825 19.861 1.00 82.00 247 TYR A O 1
ATOM 1905 N N . MET A 1 248 ? -14.398 -6.627 17.826 1.00 82.19 248 MET A N 1
ATOM 1906 C CA . MET A 1 248 ? -15.822 -6.851 18.094 1.00 82.19 248 MET A CA 1
ATOM 1907 C C . MET A 1 248 ? -16.030 -7.931 19.165 1.00 82.19 248 MET A C 1
ATOM 1909 O O . MET A 1 248 ? -16.784 -7.723 20.116 1.00 82.19 248 MET A O 1
ATOM 1913 N N . VAL A 1 249 ? -15.354 -9.078 19.032 1.00 88.56 249 VAL A N 1
ATOM 1914 C CA . VAL A 1 249 ? -15.435 -10.164 20.024 1.00 88.56 249 VAL A CA 1
ATOM 1915 C C . VAL A 1 249 ? -14.879 -9.696 21.365 1.00 88.56 249 VAL A C 1
ATOM 1917 O O . VAL A 1 249 ? -15.502 -9.909 22.404 1.00 88.56 249 VAL A O 1
ATOM 1920 N N . LEU A 1 250 ? -13.737 -9.010 21.343 1.00 86.06 250 LEU A N 1
ATOM 1921 C CA . LEU A 1 250 ? -13.106 -8.468 22.537 1.00 86.06 250 LEU A CA 1
ATOM 1922 C C . LEU A 1 250 ? -14.017 -7.440 23.229 1.00 86.06 250 LEU A C 1
ATOM 1924 O O . LEU A 1 250 ? -14.278 -7.574 24.422 1.00 86.06 250 LEU A O 1
ATOM 1928 N N . ALA A 1 251 ? -14.588 -6.486 22.491 1.00 85.88 251 ALA A N 1
ATOM 1929 C CA . ALA A 1 251 ? -15.538 -5.511 23.024 1.00 85.88 251 ALA A CA 1
ATOM 1930 C C . ALA A 1 251 ? -16.767 -6.189 23.650 1.00 85.88 251 ALA A C 1
ATOM 1932 O O . ALA A 1 251 ? -17.167 -5.818 24.752 1.00 85.88 251 ALA A O 1
ATOM 1933 N N . ALA A 1 252 ? -17.326 -7.225 23.013 1.00 89.00 252 ALA A N 1
ATOM 1934 C CA . ALA A 1 252 ? -18.437 -7.990 23.579 1.00 89.00 252 ALA A CA 1
ATOM 1935 C C . ALA A 1 252 ? -18.059 -8.667 24.910 1.00 89.00 252 ALA A C 1
ATOM 1937 O O . ALA A 1 252 ? -18.818 -8.587 25.878 1.00 89.00 252 ALA A O 1
ATOM 1938 N N . VAL A 1 253 ? -16.869 -9.272 24.997 1.00 91.94 253 VAL A N 1
ATOM 1939 C CA . VAL A 1 253 ? -16.356 -9.868 26.243 1.00 91.94 253 VAL A CA 1
ATOM 1940 C C . VAL A 1 253 ? -16.191 -8.808 27.334 1.00 91.94 253 VAL A C 1
ATOM 1942 O O . VAL A 1 253 ? -16.649 -9.017 28.459 1.00 91.94 253 VAL A O 1
ATOM 1945 N N . TYR A 1 254 ? -15.606 -7.651 27.012 1.00 87.31 254 TYR A N 1
ATOM 1946 C CA . TYR A 1 254 ? -15.450 -6.547 27.962 1.00 87.31 254 TYR A CA 1
ATOM 1947 C C . TYR A 1 254 ? -16.794 -5.975 28.432 1.00 87.31 254 TYR A C 1
ATOM 1949 O O . TYR A 1 254 ? -16.929 -5.666 29.614 1.00 87.31 254 TYR A O 1
ATOM 1957 N N . ILE A 1 255 ? -17.807 -5.897 27.563 1.00 88.62 255 ILE A N 1
ATOM 1958 C CA . ILE A 1 255 ? -19.168 -5.488 27.947 1.00 88.62 255 ILE A CA 1
ATOM 1959 C C . ILE A 1 255 ? -19.793 -6.502 28.913 1.00 88.62 255 ILE A C 1
ATOM 1961 O O . ILE A 1 255 ? -20.377 -6.099 29.917 1.00 88.62 255 ILE A O 1
ATOM 1965 N N . VAL A 1 256 ? -19.666 -7.808 28.652 1.00 93.44 256 VAL A N 1
ATOM 1966 C CA . VAL A 1 256 ? -20.228 -8.853 29.529 1.00 93.44 256 VAL A CA 1
ATOM 1967 C C . VAL A 1 256 ? -19.537 -8.855 30.891 1.00 93.44 256 VAL A C 1
ATOM 1969 O O . VAL A 1 256 ? -20.212 -8.854 31.921 1.00 93.44 256 VAL A O 1
ATOM 1972 N N . LEU A 1 257 ? -18.202 -8.809 30.914 1.00 90.62 257 LEU A N 1
ATOM 1973 C CA . LEU A 1 257 ? -17.427 -8.762 32.155 1.00 90.62 257 LEU A CA 1
ATOM 1974 C C . LEU A 1 257 ? -17.676 -7.461 32.926 1.00 90.62 257 LEU A C 1
ATOM 1976 O O . LEU A 1 257 ? -17.895 -7.503 34.135 1.00 90.62 257 LEU A O 1
ATOM 1980 N N . GLY A 1 258 ? -17.707 -6.321 32.233 1.00 89.00 258 GLY A N 1
ATOM 1981 C CA . GLY A 1 258 ? -18.021 -5.019 32.819 1.00 89.00 258 GLY A CA 1
ATOM 1982 C C . GLY A 1 258 ? -19.447 -4.953 33.367 1.00 89.00 258 GLY A C 1
ATOM 1983 O O . GLY A 1 258 ? -19.660 -4.428 34.457 1.00 89.00 258 GLY A O 1
ATOM 1984 N N . GLY A 1 259 ? -20.417 -5.547 32.668 1.00 90.38 259 GLY A N 1
ATOM 1985 C CA . GLY A 1 259 ? -21.802 -5.662 33.122 1.00 90.38 259 GLY A CA 1
ATOM 1986 C C . GLY A 1 259 ? -21.945 -6.563 34.350 1.00 90.38 259 GLY A C 1
ATOM 1987 O O . GLY A 1 259 ? -22.597 -6.177 35.319 1.00 90.38 259 GLY A O 1
ATOM 1988 N N . ALA A 1 260 ? -21.292 -7.729 34.354 1.00 92.12 260 ALA A N 1
ATOM 1989 C CA . ALA A 1 260 ? -21.276 -8.636 35.503 1.00 92.12 260 ALA A CA 1
ATOM 1990 C C . ALA A 1 260 ? -20.597 -7.999 36.728 1.00 92.12 260 ALA A C 1
ATOM 1992 O O . ALA A 1 260 ? -21.123 -8.076 37.841 1.00 92.12 260 ALA A O 1
ATOM 1993 N N . TRP A 1 261 ? -19.463 -7.321 36.522 1.00 87.94 261 TRP A N 1
ATOM 1994 C CA . TRP A 1 261 ? -18.764 -6.562 37.560 1.00 87.94 261 TRP A CA 1
ATOM 1995 C C . TRP A 1 261 ? -19.633 -5.425 38.103 1.00 87.94 261 TRP A C 1
ATOM 1997 O O . TRP A 1 261 ? -19.849 -5.330 39.309 1.00 87.94 261 TRP A O 1
ATOM 2007 N N . GLY A 1 262 ? -20.209 -4.611 37.214 1.00 88.50 262 GLY A N 1
ATOM 2008 C CA . GLY A 1 262 ? -21.113 -3.523 37.579 1.00 88.50 262 GLY A CA 1
ATOM 2009 C C . GLY A 1 262 ? -22.333 -4.015 38.360 1.00 88.50 262 GLY A C 1
ATOM 2010 O O . GLY A 1 262 ? -22.715 -3.399 39.355 1.00 88.50 262 GLY A O 1
ATOM 2011 N N . PHE A 1 263 ? -22.899 -5.164 37.980 1.00 90.44 263 PHE A N 1
ATOM 2012 C CA . PHE A 1 263 ? -23.986 -5.808 38.718 1.00 90.44 263 PHE A CA 1
ATOM 2013 C C . PHE A 1 263 ? -23.554 -6.249 40.126 1.00 90.44 263 PHE A C 1
ATOM 2015 O O . PHE A 1 263 ? -24.281 -6.013 41.095 1.00 90.44 263 PHE A O 1
ATOM 2022 N N . MET A 1 264 ? -22.358 -6.831 40.275 1.00 85.69 264 MET A N 1
ATOM 2023 C CA . MET A 1 264 ? -21.811 -7.197 41.589 1.00 85.69 264 MET A CA 1
ATOM 2024 C C . MET A 1 264 ? -21.558 -5.976 42.478 1.00 85.69 264 MET A C 1
ATOM 2026 O O . MET A 1 264 ? -21.916 -6.016 43.659 1.00 85.69 264 MET A O 1
ATOM 2030 N N . CYS A 1 265 ? -21.025 -4.886 41.918 1.00 86.06 265 CYS A N 1
ATOM 2031 C CA . CYS A 1 265 ? -20.857 -3.617 42.627 1.00 86.06 265 CYS A CA 1
ATOM 2032 C C . CYS A 1 265 ? -22.204 -3.011 43.033 1.00 86.06 265 CYS A C 1
ATOM 2034 O O . CYS A 1 265 ? -22.334 -2.494 44.138 1.00 86.06 265 CYS A O 1
ATOM 2036 N N . PHE A 1 266 ? -23.231 -3.110 42.183 1.00 85.75 266 PHE A N 1
ATOM 2037 C CA . PHE A 1 266 ? -24.572 -2.634 42.523 1.00 85.75 266 PHE A CA 1
ATOM 2038 C C . PHE A 1 266 ? -25.213 -3.446 43.655 1.00 85.75 266 PHE A C 1
ATOM 2040 O O . PHE A 1 266 ? -25.943 -2.888 44.478 1.00 85.75 266 PHE A O 1
ATOM 2047 N N . ARG A 1 267 ? -24.939 -4.755 43.717 1.00 91.12 267 ARG A N 1
ATOM 2048 C CA . ARG A 1 267 ? -25.430 -5.632 44.787 1.00 91.12 267 ARG A CA 1
ATOM 2049 C C . ARG A 1 267 ? -24.727 -5.390 46.128 1.00 91.12 267 ARG A C 1
ATOM 2051 O O . ARG A 1 267 ? -25.405 -5.435 47.145 1.00 91.12 267 ARG A O 1
ATOM 2058 N N . HIS A 1 268 ? -23.420 -5.120 46.131 1.00 89.50 268 HIS A N 1
ATOM 2059 C CA . HIS A 1 268 ? -22.598 -4.986 47.351 1.00 89.50 268 HIS A CA 1
ATOM 2060 C C . HIS A 1 268 ? -22.141 -3.548 47.633 1.00 89.50 268 HIS A C 1
ATOM 2062 O O . HIS A 1 268 ? -21.144 -3.325 48.308 1.00 89.50 268 HIS A O 1
ATOM 2068 N N . ARG A 1 269 ? -22.869 -2.560 47.113 1.00 82.00 269 ARG A N 1
ATOM 2069 C CA . ARG A 1 269 ? -22.565 -1.121 47.201 1.00 82.00 269 ARG A CA 1
ATOM 2070 C C . ARG A 1 269 ? -22.297 -0.584 48.608 1.00 82.00 269 ARG A C 1
ATOM 2072 O O . ARG A 1 269 ? -21.583 0.407 48.732 1.00 82.00 269 ARG A O 1
ATOM 2079 N N . ASP A 1 270 ? -22.824 -1.245 49.630 1.00 83.75 270 ASP A N 1
ATOM 2080 C CA . ASP A 1 270 ? -22.680 -0.824 51.023 1.00 83.75 270 ASP A CA 1
ATOM 2081 C C . ASP A 1 270 ? -21.336 -1.272 51.650 1.00 83.75 270 ASP A C 1
ATOM 2083 O O . ASP A 1 270 ? -20.893 -0.661 52.619 1.00 83.75 270 ASP A O 1
ATOM 2087 N N . ASP A 1 271 ? -20.630 -2.236 51.036 1.00 86.75 271 ASP A N 1
ATOM 2088 C CA . ASP A 1 271 ? -19.383 -2.839 51.549 1.00 86.75 271 ASP A CA 1
ATOM 2089 C C . ASP A 1 271 ? -18.137 -2.535 50.679 1.00 86.75 271 ASP A C 1
ATOM 2091 O O . ASP A 1 271 ? -17.078 -3.152 50.837 1.00 86.75 271 ASP A O 1
ATOM 2095 N N . LEU A 1 272 ? -18.228 -1.595 49.727 1.00 83.19 272 LEU A N 1
ATOM 2096 C CA . LEU A 1 272 ? -17.116 -1.286 48.817 1.00 83.19 272 LEU A CA 1
ATOM 2097 C C . LEU A 1 272 ? -16.001 -0.485 49.511 1.00 83.19 272 LEU A C 1
ATOM 2099 O O . LEU A 1 272 ? -16.185 0.671 49.899 1.00 83.19 272 LEU A O 1
ATOM 2103 N N . LEU A 1 273 ? -14.790 -1.051 49.551 1.00 86.19 273 LEU A N 1
ATOM 2104 C CA . LEU A 1 273 ? -13.592 -0.305 49.944 1.00 86.19 273 LEU A CA 1
ATOM 2105 C C . LEU A 1 273 ? -13.281 0.807 48.919 1.00 86.19 273 LEU A C 1
ATOM 2107 O O . LEU A 1 273 ? -13.492 0.607 47.719 1.00 86.19 273 LEU A O 1
ATOM 2111 N N . PRO A 1 274 ? -12.662 1.931 49.338 1.00 84.81 274 PRO A N 1
ATOM 2112 C CA . PRO A 1 274 ? -12.251 3.014 48.437 1.00 84.81 274 PRO A CA 1
ATOM 2113 C C . PRO A 1 274 ? -11.432 2.544 47.222 1.00 84.81 274 PRO A C 1
ATOM 2115 O O . PRO A 1 274 ? -11.580 3.080 46.129 1.00 84.81 274 PRO A O 1
ATOM 2118 N N . LEU A 1 275 ? -10.618 1.492 47.382 1.00 87.12 275 LEU A N 1
ATOM 2119 C CA . LEU A 1 275 ? -9.845 0.877 46.297 1.00 87.12 275 LEU A CA 1
ATOM 2120 C C . LEU A 1 275 ? -10.731 0.306 45.173 1.00 87.12 275 LEU A C 1
ATOM 2122 O O . LEU A 1 275 ? -10.402 0.436 43.996 1.00 87.12 275 LEU A O 1
ATOM 2126 N N . GLN A 1 276 ? -11.865 -0.305 45.519 1.00 85.81 276 GLN A N 1
ATOM 2127 C CA . GLN A 1 276 ? -12.761 -0.936 44.545 1.00 85.81 276 GLN A CA 1
ATOM 2128 C C . GLN A 1 276 ? -13.469 0.102 43.663 1.00 85.81 276 GLN A C 1
ATOM 2130 O O . GLN A 1 276 ? -13.756 -0.179 42.498 1.00 85.81 276 GLN A O 1
ATOM 2135 N N . TYR A 1 277 ? -13.675 1.324 44.167 1.00 84.56 277 TYR A N 1
ATOM 2136 C CA . TYR A 1 277 ? -14.174 2.445 43.366 1.00 84.56 277 TYR A CA 1
ATOM 2137 C C . TYR A 1 277 ? -13.176 2.869 42.282 1.00 84.56 277 TYR A C 1
ATOM 2139 O O . TYR A 1 277 ? -13.576 3.060 41.133 1.00 84.56 277 TYR A O 1
ATOM 2147 N N . TYR A 1 278 ? -11.879 2.943 42.603 1.00 89.69 278 TYR A N 1
ATOM 2148 C CA . TYR A 1 278 ? -10.842 3.261 41.612 1.00 89.69 278 TYR A CA 1
ATOM 2149 C C . TYR A 1 278 ? -10.729 2.185 40.527 1.00 89.69 278 TYR A C 1
ATOM 2151 O O . TYR A 1 278 ? -10.666 2.511 39.341 1.00 89.69 278 TYR A O 1
ATOM 2159 N N . ILE A 1 279 ? -10.776 0.905 40.915 1.00 88.56 279 ILE A N 1
ATOM 2160 C CA . ILE A 1 279 ? -10.750 -0.220 39.965 1.00 88.56 279 ILE A CA 1
ATOM 2161 C C . ILE A 1 279 ? -11.986 -0.190 39.057 1.00 88.56 279 ILE A C 1
ATOM 2163 O O . ILE A 1 279 ? -11.868 -0.378 37.850 1.00 88.56 279 ILE A O 1
ATOM 2167 N N . SER A 1 280 ? -13.164 0.102 39.613 1.00 88.00 280 SER A N 1
ATOM 2168 C CA . SER A 1 280 ? -14.411 0.161 38.841 1.00 88.00 280 SER A CA 1
ATOM 2169 C C . SER A 1 280 ? -14.427 1.325 37.847 1.00 88.00 280 SER A C 1
ATOM 2171 O O . SER A 1 280 ? -14.902 1.159 36.725 1.00 88.00 280 SER A O 1
ATOM 2173 N N . TYR A 1 281 ? -13.870 2.482 38.220 1.00 88.00 281 TYR A N 1
ATOM 2174 C CA . TYR A 1 281 ? -13.705 3.609 37.301 1.00 88.00 281 TYR A CA 1
ATOM 2175 C C . TYR A 1 281 ? -12.776 3.256 36.132 1.00 88.00 281 TYR A C 1
ATOM 2177 O O . TYR A 1 281 ? -13.126 3.494 34.977 1.00 88.00 281 TYR A O 1
ATOM 2185 N N . LEU A 1 282 ? -11.631 2.626 36.418 1.00 88.19 282 LEU A N 1
ATOM 2186 C CA . LEU A 1 282 ? -10.677 2.199 35.392 1.00 88.19 282 LEU A CA 1
ATOM 2187 C C . LEU A 1 282 ? -11.277 1.134 34.461 1.00 88.19 282 LEU A C 1
ATOM 2189 O O . LEU A 1 282 ? -11.126 1.223 33.245 1.00 88.19 282 LEU A O 1
ATOM 2193 N N . ALA A 1 283 ? -12.012 0.166 35.014 1.00 88.00 283 ALA A N 1
ATOM 2194 C CA . ALA A 1 283 ? -12.724 -0.837 34.227 1.00 88.00 283 ALA A CA 1
ATOM 2195 C C . ALA A 1 283 ? -13.790 -0.202 33.316 1.00 88.00 283 ALA A C 1
ATOM 2197 O O . ALA A 1 283 ? -13.886 -0.556 32.143 1.00 88.00 283 ALA A O 1
ATOM 2198 N N . GLY A 1 284 ? -14.558 0.766 33.828 1.00 87.62 284 GLY A N 1
ATOM 2199 C CA . GLY A 1 284 ? -15.544 1.507 33.039 1.00 87.62 284 GLY A CA 1
ATOM 2200 C C . GLY A 1 284 ? -14.909 2.312 31.902 1.00 87.62 284 GLY A C 1
ATOM 2201 O O . GLY A 1 284 ? -15.395 2.254 30.774 1.00 87.62 284 GLY A O 1
ATOM 2202 N N . PHE A 1 285 ? -13.798 3.004 32.173 1.00 88.75 285 PHE A N 1
ATOM 2203 C CA . PHE A 1 285 ? -13.032 3.720 31.151 1.00 88.75 285 PHE A CA 1
ATOM 2204 C C . PHE A 1 285 ? -12.564 2.778 30.032 1.00 88.75 285 PHE A C 1
ATOM 2206 O O . PHE A 1 285 ? -12.774 3.074 28.858 1.00 88.75 285 PHE A O 1
ATOM 2213 N N . LEU A 1 286 ? -12.032 1.607 30.390 1.00 88.25 286 LEU A N 1
ATOM 2214 C CA . LEU A 1 286 ? -11.556 0.613 29.428 1.00 88.25 286 LEU A CA 1
ATOM 2215 C C . LEU A 1 286 ? -12.694 0.077 28.538 1.00 88.25 286 LEU A C 1
ATOM 2217 O O . LEU A 1 286 ? -12.527 -0.042 27.327 1.00 88.25 286 LEU A O 1
ATOM 2221 N N . VAL A 1 287 ? -13.879 -0.194 29.098 1.00 87.94 287 VAL A N 1
ATOM 2222 C CA . VAL A 1 287 ? -15.053 -0.617 28.304 1.00 87.94 287 VAL A CA 1
ATOM 2223 C C . VAL A 1 287 ? -15.486 0.482 27.324 1.00 87.94 287 VAL A C 1
ATOM 2225 O O . VAL A 1 287 ? -15.811 0.187 26.170 1.00 87.94 287 VAL A O 1
ATOM 2228 N N . ILE A 1 288 ? -15.468 1.748 27.749 1.00 87.75 288 ILE A N 1
ATOM 2229 C CA . ILE A 1 288 ? -15.809 2.894 26.890 1.00 87.75 288 ILE A CA 1
ATOM 2230 C C . ILE A 1 288 ? -14.791 3.046 25.751 1.00 87.75 288 ILE A C 1
ATOM 2232 O O . ILE A 1 288 ? -15.184 3.221 24.601 1.00 87.75 288 ILE A O 1
ATOM 2236 N N . GLU A 1 289 ? -13.496 2.927 26.037 1.00 87.38 289 GLU A N 1
ATOM 2237 C CA . GLU A 1 289 ? -12.439 3.010 25.022 1.00 87.38 289 GLU A CA 1
ATOM 2238 C C . GLU A 1 289 ? -12.571 1.895 23.968 1.00 87.38 289 GLU A C 1
ATOM 2240 O O . GLU A 1 289 ? -12.538 2.162 22.762 1.00 87.38 289 GLU A O 1
ATOM 2245 N N . MET A 1 290 ? -12.808 0.652 24.400 1.00 84.19 290 MET A N 1
ATOM 2246 C CA . MET A 1 290 ? -12.955 -0.492 23.489 1.00 84.19 290 MET A CA 1
ATOM 2247 C C . MET A 1 290 ? -14.213 -0.385 22.618 1.00 84.19 290 MET A C 1
ATOM 2249 O O . MET A 1 290 ? -14.182 -0.716 21.431 1.00 84.19 290 MET A O 1
ATOM 2253 N N . THR A 1 291 ? -15.316 0.118 23.176 1.00 80.56 291 THR A N 1
ATOM 2254 C CA . THR A 1 291 ? -16.563 0.328 22.421 1.00 80.56 291 THR A CA 1
ATOM 2255 C C . THR A 1 291 ? -16.474 1.505 21.454 1.00 80.56 291 THR A C 1
ATOM 2257 O O . THR A 1 291 ? -16.943 1.387 20.322 1.00 80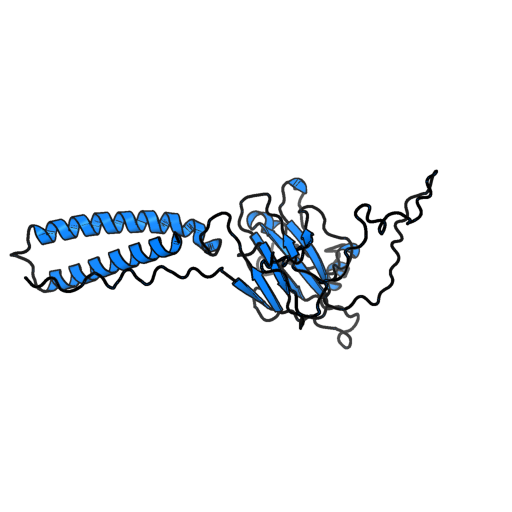.56 291 THR A O 1
ATOM 2260 N N . ALA A 1 292 ? -15.817 2.603 21.841 1.00 81.31 292 ALA A N 1
ATOM 2261 C CA . ALA A 1 292 ? -15.548 3.728 20.946 1.00 81.31 292 ALA A CA 1
ATOM 2262 C C . ALA A 1 292 ? -14.631 3.322 19.781 1.00 81.31 292 ALA A C 1
ATOM 2264 O O . ALA A 1 292 ? -14.897 3.685 18.635 1.00 81.31 292 ALA A O 1
ATOM 2265 N N . THR A 1 293 ? -13.606 2.511 20.057 1.00 77.06 293 THR A N 1
ATOM 2266 C CA . THR A 1 293 ? -12.697 1.970 19.034 1.00 77.06 293 THR A CA 1
ATOM 2267 C C . THR A 1 293 ? -13.447 1.103 18.024 1.00 77.06 293 THR A C 1
ATOM 2269 O O . THR A 1 293 ? -13.279 1.265 16.819 1.00 77.06 293 THR A O 1
ATOM 2272 N N . TRP A 1 294 ? -14.334 0.222 18.493 1.00 74.06 294 TRP A N 1
ATOM 2273 C CA . TRP A 1 294 ? -15.178 -0.578 17.605 1.00 74.06 294 TRP A CA 1
ATOM 2274 C C . TRP A 1 294 ? -16.148 0.280 16.777 1.00 74.06 294 TRP A C 1
ATOM 2276 O O . TRP A 1 294 ? -16.275 0.065 15.573 1.00 74.06 294 TRP A O 1
ATOM 2286 N N . GLY A 1 295 ? -16.783 1.284 17.391 1.00 73.69 295 GLY A N 1
ATOM 2287 C CA . GLY A 1 295 ? -17.682 2.206 16.690 1.00 73.69 295 GLY A CA 1
ATOM 2288 C C . GLY A 1 295 ? -16.984 2.993 15.578 1.00 73.69 295 GLY A C 1
ATOM 2289 O O . GLY A 1 295 ? -17.553 3.164 14.503 1.00 73.69 295 GLY A O 1
ATOM 2290 N N . MET A 1 296 ? -15.731 3.400 15.798 1.00 69.62 296 MET A N 1
ATOM 2291 C CA . MET A 1 296 ? -14.904 4.062 14.783 1.00 69.62 296 MET A CA 1
ATOM 2292 C C . MET A 1 296 ? -14.596 3.154 13.586 1.00 69.62 296 MET A C 1
ATOM 2294 O O . MET A 1 296 ? -14.514 3.639 12.466 1.00 69.62 296 MET A O 1
ATOM 2298 N N . PHE A 1 297 ? -14.481 1.841 13.792 1.00 64.12 297 PHE A N 1
ATOM 2299 C CA . PHE A 1 297 ? -14.250 0.898 12.698 1.00 64.12 297 PHE A CA 1
ATOM 2300 C C . PHE A 1 297 ? -15.498 0.580 11.858 1.00 64.12 297 PHE A C 1
ATOM 2302 O O . PHE A 1 297 ? -15.366 0.037 10.760 1.00 64.12 297 PHE A O 1
ATOM 2309 N N . MET A 1 298 ? -16.699 0.876 12.365 1.00 60.75 298 MET A N 1
ATOM 2310 C CA . MET A 1 298 ? -17.967 0.613 11.672 1.00 60.75 298 MET A CA 1
ATOM 2311 C C . MET A 1 298 ? -18.467 1.787 10.813 1.00 60.75 298 MET A C 1
ATOM 2313 O O . MET A 1 298 ? -19.240 1.552 9.882 1.00 60.75 298 MET A O 1
ATOM 2317 N N . LEU A 1 299 ? -18.065 3.018 11.149 1.00 53.94 299 LEU A N 1
ATOM 2318 C CA . LEU A 1 299 ? -18.428 4.273 10.471 1.00 53.94 299 LEU A CA 1
ATOM 2319 C C . LEU A 1 299 ? -17.422 4.644 9.370 1.00 53.94 299 LEU A C 1
ATOM 2321 O O . LEU A 1 299 ? -17.871 5.227 8.358 1.00 53.94 299 LEU A O 1
#

Sequence (299 aa):
MKLFGFSSALALFGLASAFELKISDQDDYRQACSGMWVSYDSTSHGQVAMVIYEWRDARYLGIDTEPDNYLVPKTYVCTTDAVRAKLCPEAQLGKFILNLKGAPIEEISIWSASVGFGSSNSTGSSNSTTPANNNSTVGTSGFWDNPAGNPTPPSSEWDSPWRRRAALSPVARHVNNTVVPNGVLWYKEPILYQVDKKGYYCIAAIPVTTGATADTAVHASFTGQVLFHNVFHGKLAATDYPKINFYMVLAAVYIVLGGAWGFMCFRHRDDLLPLQYYISYLAGFLVIEMTATWGMFML

Radius of gyration: 28.9 Å; chains: 1; bounding box: 56×59×101 Å